Protein AF-A0A3N9N413-F1 (afdb_monomer)

Structure (mmCIF, N/CA/C/O backbone):
data_AF-A0A3N9N413-F1
#
_entry.id   AF-A0A3N9N413-F1
#
loop_
_atom_site.group_PDB
_atom_site.id
_atom_site.type_symbol
_atom_site.label_atom_id
_atom_site.label_alt_id
_atom_site.label_comp_id
_atom_site.label_asym_id
_atom_site.label_entity_id
_atom_site.label_seq_id
_atom_site.pdbx_PDB_ins_code
_atom_site.Cartn_x
_atom_site.Cartn_y
_atom_site.Cartn_z
_atom_site.occupancy
_atom_site.B_iso_or_equiv
_atom_site.auth_seq_id
_atom_site.auth_comp_id
_atom_site.auth_asym_id
_atom_site.auth_atom_id
_atom_site.pdbx_PDB_model_num
ATOM 1 N N . MET A 1 1 ? -2.410 -17.740 18.577 1.00 56.00 1 MET A N 1
ATOM 2 C CA . MET A 1 1 ? -3.418 -16.657 18.639 1.00 56.00 1 MET A CA 1
ATOM 3 C C . MET A 1 1 ? -4.071 -16.529 17.271 1.00 56.00 1 MET A C 1
ATOM 5 O O . MET A 1 1 ? -3.381 -16.825 16.299 1.00 56.00 1 MET A O 1
ATOM 9 N N . PRO A 1 2 ? -5.362 -16.172 17.167 1.00 75.50 2 PRO A N 1
ATOM 10 C CA . PRO A 1 2 ? -5.986 -15.948 15.865 1.00 75.50 2 PRO A CA 1
ATOM 11 C C . PRO A 1 2 ? -5.282 -14.789 15.152 1.00 75.50 2 PRO A C 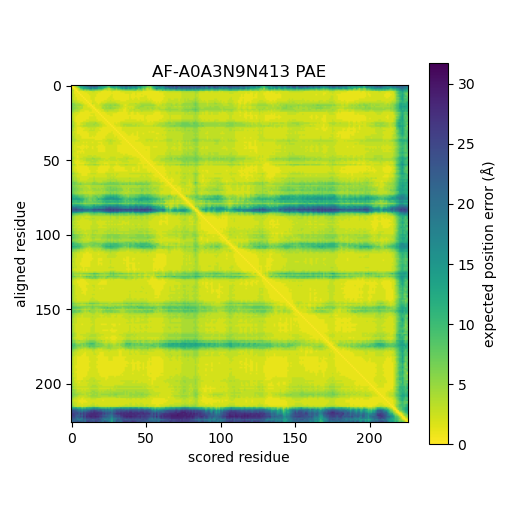1
ATOM 13 O O . PRO A 1 2 ? -4.927 -13.795 15.782 1.00 75.50 2 PRO A O 1
ATOM 16 N N . ARG A 1 3 ? -5.046 -14.933 13.847 1.00 84.44 3 ARG A N 1
ATOM 17 C CA . ARG A 1 3 ? -4.510 -13.849 13.024 1.00 84.44 3 ARG A CA 1
ATOM 18 C C . ARG A 1 3 ? -5.650 -12.935 12.619 1.00 84.44 3 ARG A C 1
ATOM 20 O O . ARG A 1 3 ? -6.505 -13.345 11.846 1.00 84.44 3 ARG A O 1
ATOM 27 N N . ASN A 1 4 ? -5.663 -11.730 13.163 1.00 93.69 4 ASN A N 1
ATOM 28 C CA . ASN A 1 4 ? -6.731 -10.759 12.952 1.00 93.69 4 ASN A CA 1
ATOM 29 C C . ASN A 1 4 ? -6.203 -9.337 12.711 1.00 93.69 4 ASN A C 1
ATOM 31 O O . ASN A 1 4 ? -6.963 -8.374 12.832 1.00 93.69 4 ASN A O 1
ATOM 35 N N . LEU A 1 5 ? -4.910 -9.202 12.395 1.00 97.56 5 LEU A N 1
ATOM 36 C CA . LEU A 1 5 ? -4.290 -7.928 12.046 1.00 97.56 5 LEU A CA 1
ATOM 37 C C . LEU A 1 5 ? -4.049 -7.824 10.543 1.00 97.56 5 LEU A C 1
ATOM 39 O O . LEU A 1 5 ? -3.582 -8.770 9.909 1.00 97.56 5 LEU A O 1
ATOM 43 N N . TYR A 1 6 ? -4.310 -6.645 9.996 1.00 98.38 6 TYR A N 1
ATOM 44 C CA . TYR A 1 6 ? -4.092 -6.296 8.598 1.00 98.38 6 TYR A CA 1
ATOM 45 C C . TYR A 1 6 ? -3.049 -5.193 8.540 1.00 98.38 6 TYR A C 1
ATOM 47 O O . TYR A 1 6 ? -3.204 -4.155 9.189 1.00 98.38 6 TYR A O 1
ATOM 55 N N . LEU A 1 7 ? -1.985 -5.426 7.780 1.00 98.62 7 LEU A N 1
ATOM 56 C CA . LEU A 1 7 ? -0.893 -4.477 7.605 1.00 98.62 7 LEU A CA 1
ATOM 57 C C . LEU A 1 7 ? -1.029 -3.794 6.246 1.00 98.62 7 LEU A C 1
ATOM 59 O O . LEU A 1 7 ? -1.227 -4.453 5.234 1.00 98.62 7 LEU A O 1
ATOM 63 N N . GLY A 1 8 ? -0.896 -2.477 6.223 1.00 98.75 8 GLY A N 1
ATOM 64 C CA . GLY A 1 8 ? -0.737 -1.680 5.018 1.00 98.75 8 GLY A CA 1
ATOM 65 C C . GLY A 1 8 ? 0.620 -0.993 5.009 1.00 98.75 8 GLY A C 1
ATOM 66 O O . GLY A 1 8 ? 1.045 -0.465 6.040 1.00 98.75 8 GLY A O 1
ATOM 67 N N . ILE A 1 9 ? 1.299 -0.997 3.865 1.00 98.69 9 ILE A N 1
ATOM 68 C CA . ILE A 1 9 ? 2.607 -0.361 3.676 1.00 98.69 9 ILE A CA 1
ATOM 69 C C . ILE A 1 9 ? 2.564 0.534 2.439 1.00 98.69 9 ILE A C 1
ATOM 71 O O . ILE A 1 9 ? 2.179 0.081 1.364 1.00 98.69 9 ILE A O 1
ATOM 75 N N . ASP A 1 10 ? 3.011 1.778 2.599 1.00 98.50 10 ASP A N 1
ATOM 76 C CA . ASP A 1 10 ? 3.255 2.726 1.508 1.00 98.50 10 ASP A CA 1
ATOM 77 C C . ASP A 1 10 ? 4.761 3.038 1.433 1.00 98.50 10 ASP A C 1
ATOM 79 O O . ASP A 1 10 ? 5.269 3.843 2.223 1.00 98.50 10 ASP A O 1
ATOM 83 N N . PRO A 1 11 ? 5.530 2.345 0.575 1.00 97.75 11 PRO A N 1
ATOM 84 C CA . PRO A 1 11 ? 6.959 2.567 0.449 1.00 97.75 11 PRO A CA 1
ATOM 85 C C . PRO A 1 11 ? 7.258 3.846 -0.344 1.00 97.75 11 PRO A C 1
ATOM 87 O O . PRO A 1 11 ? 6.784 4.050 -1.458 1.00 97.75 11 PRO A O 1
ATOM 90 N N . SER A 1 12 ? 8.164 4.671 0.174 1.00 96.56 12 SER A N 1
ATOM 91 C CA . SER A 1 12 ? 8.825 5.714 -0.614 1.00 96.56 12 SER A CA 1
ATOM 92 C C . SER A 1 12 ? 9.899 5.103 -1.522 1.00 96.56 12 SER A C 1
ATOM 94 O O . SER A 1 12 ? 10.238 3.936 -1.392 1.00 96.56 12 SER A O 1
ATOM 96 N N . ALA A 1 13 ? 10.489 5.868 -2.444 1.00 94.25 13 ALA A N 1
ATOM 97 C CA . ALA A 1 13 ? 11.487 5.328 -3.377 1.00 94.25 13 ALA A CA 1
ATOM 98 C C . ALA A 1 13 ? 12.819 4.885 -2.730 1.00 94.25 13 ALA A C 1
ATOM 100 O O . ALA A 1 13 ? 13.589 4.158 -3.355 1.00 94.25 13 ALA A O 1
ATOM 101 N N . SER A 1 14 ? 13.137 5.354 -1.519 1.00 93.88 14 SER A N 1
ATOM 102 C CA . SER A 1 14 ? 14.391 5.027 -0.831 1.00 93.88 14 SER A CA 1
ATOM 103 C C . SER A 1 14 ? 14.340 5.385 0.655 1.00 93.88 14 SER A C 1
ATOM 105 O O . SER A 1 14 ? 13.511 6.180 1.089 1.00 93.88 14 SER A O 1
ATOM 107 N N . ALA A 1 15 ? 15.301 4.878 1.435 1.00 94.25 15 ALA A N 1
ATOM 108 C CA . ALA A 1 15 ? 15.413 5.169 2.869 1.00 94.25 15 ALA A CA 1
ATOM 109 C C . ALA A 1 15 ? 15.724 6.646 3.193 1.00 94.25 15 ALA A C 1
ATOM 111 O O . ALA A 1 15 ? 15.653 7.056 4.348 1.00 94.25 15 ALA A O 1
ATOM 112 N N . ALA A 1 16 ? 16.029 7.470 2.184 1.00 94.44 16 ALA A N 1
ATOM 113 C CA . ALA A 1 16 ? 16.186 8.914 2.351 1.00 94.44 16 ALA A CA 1
ATOM 114 C C . ALA A 1 16 ? 14.847 9.640 2.585 1.00 94.44 16 ALA A C 1
ATOM 116 O O . ALA A 1 16 ? 14.839 10.829 2.905 1.00 94.44 16 ALA A O 1
ATOM 117 N N . ARG A 1 17 ? 13.711 8.958 2.390 1.00 93.69 17 ARG A N 1
ATOM 118 C CA . ARG A 1 17 ? 12.365 9.505 2.572 1.00 93.69 17 ARG A CA 1
ATOM 119 C C . ARG A 1 17 ? 11.532 8.580 3.443 1.00 93.69 17 ARG A C 1
ATOM 121 O O . ARG A 1 17 ? 11.622 7.360 3.327 1.00 93.69 17 ARG A O 1
ATOM 128 N N . ASP A 1 18 ? 10.673 9.179 4.254 1.00 96.19 18 ASP A N 1
ATOM 129 C CA . ASP A 1 18 ? 9.716 8.429 5.060 1.00 96.19 18 ASP A CA 1
ATOM 130 C C . ASP A 1 18 ? 8.786 7.606 4.155 1.00 96.19 18 ASP A C 1
ATOM 132 O O . ASP A 1 18 ? 8.286 8.109 3.153 1.00 96.19 18 ASP A O 1
ATOM 136 N N . SER A 1 19 ? 8.578 6.350 4.527 1.00 98.25 19 SER A N 1
ATOM 137 C CA . SER A 1 19 ? 7.533 5.445 4.044 1.00 98.25 19 SER A CA 1
ATOM 138 C C . SER A 1 19 ? 6.443 5.342 5.115 1.00 98.25 19 SER A C 1
ATOM 140 O O . SER A 1 19 ? 6.736 5.536 6.295 1.00 98.25 19 SER A O 1
ATOM 142 N N . GLY A 1 20 ? 5.204 5.037 4.741 1.00 98.44 20 GLY A N 1
ATOM 143 C CA . GLY A 1 20 ? 4.085 4.830 5.663 1.00 98.44 20 GLY A CA 1
ATOM 144 C C . GLY A 1 20 ? 3.885 3.362 6.042 1.00 98.44 20 GLY A C 1
ATOM 145 O O . GLY A 1 20 ? 4.155 2.456 5.250 1.00 98.44 20 GLY A O 1
ATOM 146 N N . TYR A 1 21 ? 3.373 3.117 7.248 1.00 98.75 21 TYR A N 1
ATOM 147 C CA . TYR A 1 21 ? 2.787 1.828 7.626 1.00 98.75 21 TYR A CA 1
ATOM 148 C C . TYR A 1 21 ? 1.534 2.028 8.484 1.00 98.75 21 TYR A C 1
ATOM 150 O O . TYR A 1 21 ? 1.421 3.012 9.222 1.00 98.75 21 TYR A O 1
ATOM 158 N N . CYS A 1 22 ? 0.608 1.075 8.431 1.00 98.75 22 CYS A N 1
ATOM 159 C CA . CYS A 1 22 ? -0.546 1.029 9.319 1.00 98.75 22 CYS A CA 1
ATOM 160 C C . CYS A 1 22 ? -0.959 -0.415 9.619 1.00 98.75 22 CYS A C 1
ATOM 162 O O . CYS A 1 22 ? -1.072 -1.231 8.714 1.00 98.75 22 CYS A O 1
ATOM 164 N N . VAL A 1 23 ? -1.218 -0.714 10.889 1.00 98.38 23 VAL A N 1
ATOM 165 C CA . VAL A 1 23 ? -1.770 -1.983 11.367 1.00 98.38 23 VAL A CA 1
ATOM 166 C C . VAL A 1 23 ? -3.167 -1.721 11.914 1.00 98.38 23 VAL A C 1
ATOM 168 O O . VAL A 1 23 ? -3.327 -0.930 12.850 1.00 98.38 23 VAL A O 1
ATOM 171 N N . ILE A 1 24 ? -4.169 -2.406 11.368 1.00 98.19 24 ILE A N 1
ATOM 172 C CA . ILE A 1 24 ? -5.547 -2.399 11.879 1.00 98.19 24 ILE A CA 1
ATOM 173 C C . ILE A 1 24 ? -5.961 -3.801 12.319 1.00 98.19 24 ILE A C 1
ATOM 175 O O . ILE A 1 24 ? -5.434 -4.787 11.810 1.00 98.19 24 ILE A O 1
ATOM 179 N N . ASN A 1 25 ? -6.913 -3.902 13.243 1.00 96.81 25 ASN A N 1
ATOM 180 C CA . ASN A 1 25 ? -7.540 -5.179 13.585 1.00 96.81 25 ASN A CA 1
ATOM 181 C C . ASN A 1 25 ? -8.866 -5.410 12.831 1.00 96.81 25 ASN A C 1
ATOM 183 O O . ASN A 1 25 ? -9.372 -4.525 12.135 1.00 96.81 25 ASN A O 1
ATOM 187 N N . ASP A 1 26 ? -9.447 -6.599 13.001 1.00 94.38 26 ASP A N 1
ATOM 188 C CA . ASP A 1 26 ? -10.779 -6.997 12.508 1.00 94.38 26 ASP A CA 1
ATOM 189 C C . ASP A 1 26 ? -11.899 -5.975 12.787 1.00 94.38 26 ASP A C 1
ATOM 191 O O . ASP A 1 26 ? -12.770 -5.746 11.944 1.00 94.38 26 ASP A O 1
ATOM 195 N N . SER A 1 27 ? -11.810 -5.299 13.928 1.00 93.69 27 SER A N 1
ATOM 196 C CA . SER A 1 27 ? -12.734 -4.290 14.440 1.00 93.69 27 SER A CA 1
ATOM 197 C C . SER A 1 27 ? -12.422 -2.873 13.944 1.00 93.69 27 SER A C 1
ATOM 199 O O . SER A 1 27 ? -12.894 -1.902 14.541 1.00 93.69 27 SER A O 1
ATOM 201 N N . GLN A 1 28 ? -11.596 -2.740 12.897 1.00 93.19 28 GLN A N 1
ATOM 202 C CA . GLN A 1 28 ? -11.233 -1.469 12.254 1.00 93.19 28 GLN A CA 1
ATOM 203 C C . GLN A 1 28 ? -10.528 -0.461 13.172 1.00 93.19 28 GLN A C 1
ATOM 205 O O . GLN A 1 28 ? -10.498 0.746 12.906 1.00 93.19 28 GLN A O 1
ATOM 210 N N . ARG A 1 29 ? -9.939 -0.933 14.272 1.00 96.94 29 ARG A N 1
ATOM 211 C CA . ARG A 1 29 ? -9.128 -0.107 15.162 1.00 96.94 29 ARG A CA 1
ATOM 212 C C . ARG A 1 29 ? -7.694 -0.081 14.671 1.00 96.94 29 ARG A C 1
ATOM 214 O O . ARG A 1 29 ? -7.097 -1.134 14.465 1.00 96.94 29 ARG A O 1
ATOM 221 N N . ILE A 1 30 ? -7.129 1.119 14.564 1.00 97.75 30 ILE A N 1
ATOM 222 C CA . ILE A 1 30 ? -5.692 1.280 14.342 1.00 97.75 30 ILE A CA 1
ATOM 223 C C . ILE A 1 30 ? -4.951 0.824 15.602 1.00 97.75 30 ILE A C 1
ATOM 225 O O . ILE A 1 30 ? -5.135 1.390 16.682 1.00 97.75 30 ILE A O 1
ATOM 229 N N . ILE A 1 31 ? -4.125 -0.208 15.448 1.00 97.44 31 ILE A N 1
ATOM 230 C CA . ILE A 1 31 ? -3.241 -0.744 16.488 1.00 97.44 31 ILE A CA 1
ATOM 231 C C . ILE A 1 31 ? -1.914 0.006 16.481 1.00 97.44 31 ILE A C 1
ATOM 233 O O . ILE A 1 31 ? -1.409 0.381 17.535 1.00 97.44 31 ILE A O 1
ATOM 237 N N . SER A 1 32 ? -1.375 0.261 15.289 1.00 97.50 32 SER A N 1
ATOM 238 C CA . SER A 1 32 ? -0.159 1.044 15.104 1.00 97.50 32 SER A CA 1
ATOM 239 C C . SER A 1 32 ? -0.187 1.752 13.754 1.00 97.50 32 SER A C 1
ATOM 241 O O . SER A 1 32 ? -0.747 1.243 12.786 1.00 97.50 32 SER A O 1
ATOM 243 N N . ILE A 1 33 ? 0.371 2.953 13.682 1.00 98.06 33 ILE A N 1
ATOM 244 C CA . ILE A 1 33 ? 0.463 3.739 12.451 1.00 98.06 33 ILE A CA 1
ATOM 245 C C . ILE A 1 33 ? 1.614 4.718 12.584 1.00 98.06 33 ILE A C 1
ATOM 247 O O . ILE A 1 33 ? 1.773 5.383 13.613 1.00 98.06 33 ILE A O 1
ATOM 251 N N . GLY A 1 34 ? 2.400 4.836 11.530 1.00 97.44 34 GLY A N 1
ATOM 252 C CA . GLY A 1 34 ? 3.529 5.738 11.543 1.00 97.44 34 GLY A CA 1
ATOM 253 C C . GLY A 1 34 ? 4.346 5.632 10.280 1.00 97.44 34 GLY A C 1
ATOM 254 O O . GLY A 1 34 ? 3.836 5.345 9.195 1.00 97.44 34 GLY A O 1
ATOM 255 N N . LYS A 1 35 ? 5.632 5.909 10.447 1.00 97.94 35 LYS A N 1
ATOM 256 C CA . LYS A 1 35 ? 6.589 5.999 9.361 1.00 97.94 35 LYS A CA 1
ATOM 257 C C . LYS A 1 35 ? 7.777 5.089 9.6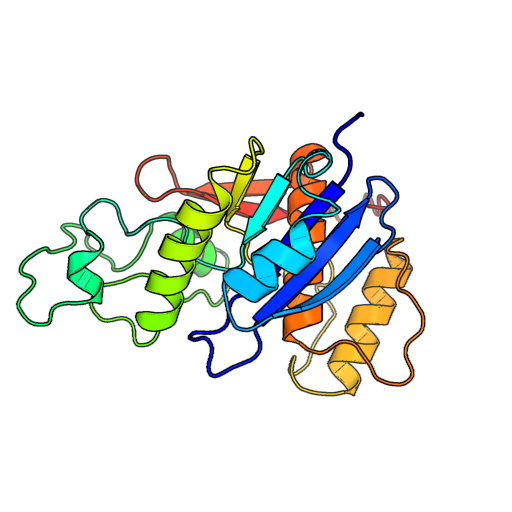08 1.00 97.94 35 LYS A C 1
ATOM 259 O O . LYS A 1 35 ? 8.045 4.740 10.751 1.00 97.94 35 LYS A O 1
ATOM 264 N N . TRP A 1 36 ? 8.453 4.736 8.526 1.00 98.12 36 TRP A N 1
ATOM 265 C CA . TRP A 1 36 ? 9.687 3.959 8.532 1.00 98.12 36 TRP A CA 1
ATOM 266 C C . TRP A 1 36 ? 10.572 4.372 7.351 1.00 98.12 36 TRP A C 1
ATOM 268 O O . TRP A 1 36 ? 10.089 4.932 6.364 1.00 98.12 36 TRP A O 1
ATOM 278 N N . ARG A 1 37 ? 11.876 4.113 7.428 1.00 97.06 37 ARG A N 1
ATOM 279 C CA . ARG A 1 37 ? 12.853 4.414 6.368 1.00 97.06 37 ARG A CA 1
ATOM 280 C C . ARG A 1 37 ? 13.621 3.185 5.916 1.00 97.06 37 ARG A C 1
ATOM 282 O O . ARG A 1 37 ? 13.803 2.997 4.713 1.00 97.06 37 ARG A O 1
ATOM 289 N N . GLY A 1 38 ? 14.073 2.351 6.844 1.00 96.62 38 GLY A N 1
ATOM 290 C CA . GLY A 1 38 ? 14.849 1.140 6.553 1.00 96.62 38 GLY A CA 1
ATOM 291 C C . GLY A 1 38 ? 14.079 -0.142 6.859 1.00 96.62 38 GLY A C 1
ATOM 292 O O . GLY A 1 38 ? 13.170 -0.134 7.683 1.00 96.62 38 GLY A O 1
ATOM 293 N N . PHE A 1 39 ? 14.461 -1.257 6.231 1.00 96.62 39 PHE A N 1
ATOM 294 C CA . PHE A 1 39 ? 13.871 -2.562 6.557 1.00 96.62 39 PHE A CA 1
ATOM 295 C C . PHE A 1 39 ? 14.186 -3.013 7.983 1.00 96.62 39 PHE A C 1
ATOM 297 O O . PHE A 1 39 ? 13.346 -3.645 8.605 1.00 96.62 39 PHE A O 1
ATOM 304 N N . GLU A 1 40 ? 15.338 -2.629 8.537 1.00 96.81 40 GLU A N 1
ATOM 305 C CA . GLU A 1 40 ? 15.646 -2.873 9.949 1.00 96.81 40 GLU A CA 1
ATOM 306 C C . GLU A 1 40 ? 14.638 -2.172 10.871 1.00 96.81 40 GLU A C 1
ATOM 308 O O . GLU A 1 40 ? 14.073 -2.793 11.765 1.00 96.81 40 GLU A O 1
ATOM 313 N N . GLU A 1 41 ? 14.350 -0.893 10.626 1.00 97.62 41 GLU A N 1
ATOM 314 C CA . GLU A 1 41 ? 13.334 -0.144 11.375 1.00 97.62 41 GLU A CA 1
ATOM 315 C C . GLU A 1 41 ? 11.947 -0.782 11.220 1.00 97.62 41 GLU A C 1
ATOM 317 O O . GLU A 1 41 ? 11.232 -0.967 12.205 1.00 97.62 41 GLU A O 1
ATOM 322 N N . LEU A 1 42 ? 11.586 -1.183 9.996 1.00 97.44 42 LEU A N 1
ATOM 323 C CA . LEU A 1 42 ? 10.333 -1.886 9.737 1.00 97.44 42 LEU A CA 1
ATOM 324 C C . LEU A 1 42 ? 10.265 -3.225 10.490 1.00 97.44 42 LEU A C 1
ATOM 326 O O . LEU A 1 42 ? 9.229 -3.530 11.071 1.00 97.44 42 LEU A O 1
ATOM 330 N N . ALA A 1 43 ? 11.355 -3.995 10.549 1.00 97.00 43 ALA A N 1
ATOM 331 C CA . ALA A 1 43 ? 11.417 -5.246 11.305 1.00 97.00 43 ALA A CA 1
ATOM 332 C C . ALA A 1 43 ? 11.109 -5.017 12.792 1.00 97.00 43 ALA A C 1
ATOM 334 O O . ALA A 1 43 ? 10.245 -5.690 13.351 1.00 97.00 43 ALA A O 1
ATOM 335 N N . HIS A 1 44 ? 11.742 -4.012 13.408 1.00 97.56 44 HIS A N 1
ATOM 336 C CA . HIS A 1 44 ? 11.494 -3.648 14.806 1.00 97.56 44 HIS A CA 1
ATOM 337 C C . HIS A 1 44 ? 10.039 -3.217 15.046 1.00 97.56 44 HIS A C 1
ATOM 339 O O . HIS A 1 44 ? 9.441 -3.595 16.052 1.00 97.56 44 HIS A O 1
ATOM 345 N N . ILE A 1 45 ? 9.451 -2.458 14.115 1.00 97.38 45 ILE A N 1
ATOM 346 C CA . ILE A 1 45 ? 8.042 -2.037 14.177 1.00 97.38 45 ILE A CA 1
ATOM 347 C C . ILE A 1 45 ? 7.092 -3.239 14.103 1.00 97.38 45 ILE A C 1
ATOM 349 O O . ILE A 1 45 ? 6.066 -3.252 14.785 1.00 97.38 45 ILE A O 1
ATOM 353 N N . LEU A 1 46 ? 7.399 -4.227 13.259 1.00 96.31 46 LEU A N 1
ATOM 354 C CA . LEU A 1 46 ? 6.522 -5.371 12.998 1.00 96.31 46 LEU A CA 1
ATOM 355 C C . LEU A 1 46 ? 6.686 -6.511 14.006 1.00 96.31 46 LEU A C 1
ATOM 357 O O . LEU A 1 46 ? 5.764 -7.317 14.144 1.00 96.31 46 LEU A O 1
ATOM 361 N N . GLU A 1 47 ? 7.800 -6.570 14.735 1.00 96.00 47 GLU A N 1
ATOM 362 C CA . GLU A 1 47 ? 8.106 -7.636 15.695 1.00 96.00 47 GLU A CA 1
ATOM 363 C C . GLU A 1 47 ? 6.957 -7.939 16.685 1.00 96.00 47 GLU A C 1
ATOM 365 O O . GLU A 1 47 ? 6.606 -9.114 16.825 1.00 96.00 47 GLU A O 1
ATOM 370 N N . PRO A 1 48 ? 6.267 -6.946 17.292 1.00 95.69 48 PRO A N 1
ATOM 371 C CA . PRO A 1 48 ? 5.154 -7.207 18.213 1.00 95.69 48 PRO A CA 1
ATOM 372 C C . PRO A 1 48 ? 3.904 -7.801 17.541 1.00 95.69 48 PRO A C 1
ATOM 374 O O . PRO A 1 48 ? 3.044 -8.372 18.214 1.00 95.69 48 PRO A O 1
ATOM 377 N N . PHE A 1 49 ? 3.773 -7.647 16.221 1.00 94.19 49 PHE A N 1
ATOM 378 C CA . PHE A 1 49 ? 2.555 -7.960 15.468 1.00 94.19 49 PHE A CA 1
ATOM 379 C C . PHE A 1 49 ? 2.717 -9.155 14.524 1.00 94.19 49 PHE A C 1
ATOM 381 O O . PHE A 1 49 ? 1.711 -9.728 14.106 1.00 94.19 49 PHE A O 1
ATOM 388 N N . LYS A 1 50 ? 3.953 -9.562 14.198 1.00 92.62 50 LYS A N 1
ATOM 389 C CA . LYS A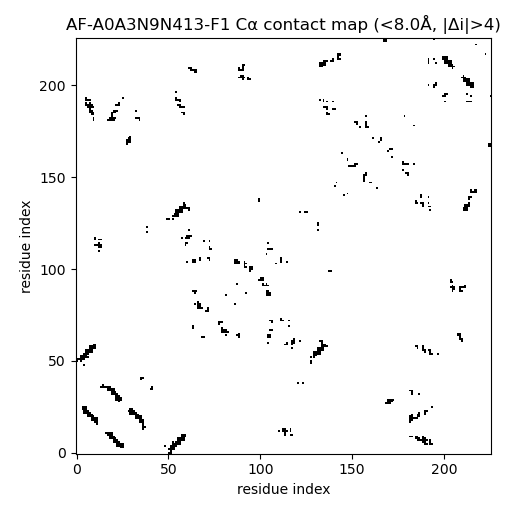 1 50 ? 4.270 -10.486 13.093 1.00 92.62 50 LYS A CA 1
ATOM 390 C C . LYS A 1 50 ? 3.464 -11.787 13.079 1.00 92.62 50 LYS A C 1
ATOM 392 O O . LYS A 1 50 ? 3.054 -12.243 12.019 1.00 92.62 50 LYS A O 1
ATOM 397 N N . GLN A 1 51 ? 3.176 -12.363 14.248 1.00 93.56 51 GLN A N 1
ATOM 398 C CA . GLN A 1 51 ? 2.425 -13.622 14.360 1.00 93.56 51 GLN A CA 1
ATOM 399 C C . GLN A 1 51 ? 0.905 -13.458 14.205 1.00 93.56 51 GLN A C 1
ATOM 401 O O . GLN A 1 51 ? 0.203 -14.450 14.015 1.00 93.56 51 GLN A O 1
ATOM 406 N N . GLN A 1 52 ? 0.392 -12.231 14.316 1.00 95.12 52 GLN A N 1
ATOM 407 C CA . GLN A 1 52 ? -1.037 -11.901 14.276 1.00 95.12 52 GLN A CA 1
ATOM 408 C C . GLN A 1 52 ? -1.466 -11.316 12.921 1.00 95.12 52 GLN A C 1
ATOM 410 O O . GLN A 1 52 ? -2.664 -11.212 12.653 1.00 95.12 52 GLN A O 1
ATOM 415 N N . ILE A 1 53 ? -0.510 -10.952 12.058 1.00 96.62 53 ILE A N 1
ATOM 416 C CA . ILE A 1 53 ? -0.786 -10.427 10.718 1.00 96.62 53 ILE A CA 1
ATOM 417 C C . ILE A 1 53 ? -1.330 -11.549 9.821 1.00 96.62 53 ILE A C 1
ATOM 419 O O . ILE A 1 53 ? -0.704 -12.599 9.636 1.00 96.62 53 ILE A O 1
ATOM 423 N N . CYS A 1 54 ? -2.519 -11.325 9.264 1.00 95.44 54 CYS A N 1
ATOM 424 C CA . CYS A 1 54 ? -3.176 -12.232 8.322 1.00 95.44 54 CYS A CA 1
ATOM 425 C C . CYS A 1 54 ? -2.885 -11.852 6.865 1.00 95.44 54 CYS A C 1
ATOM 427 O O . CYS A 1 54 ? -2.511 -12.724 6.079 1.00 95.44 54 CYS A O 1
ATOM 429 N N . ILE A 1 55 ? -2.998 -10.564 6.527 1.00 98.00 55 ILE A N 1
ATOM 430 C CA . ILE A 1 55 ? -2.797 -10.037 5.174 1.00 98.00 55 ILE A CA 1
ATOM 431 C C . ILE A 1 55 ? -1.978 -8.742 5.238 1.00 98.00 55 ILE A C 1
ATOM 433 O O . ILE A 1 55 ? -2.226 -7.873 6.079 1.00 98.00 55 ILE A O 1
ATOM 437 N N . VAL A 1 56 ? -1.022 -8.614 4.321 1.00 98.56 56 VAL A N 1
ATOM 438 C CA . VAL A 1 56 ? -0.215 -7.416 4.080 1.00 98.56 56 VAL A CA 1
ATOM 439 C C . VAL A 1 56 ? -0.592 -6.820 2.726 1.00 98.56 56 VAL A C 1
ATOM 441 O O . VAL A 1 56 ? -0.397 -7.463 1.699 1.00 98.56 56 VAL A O 1
ATOM 444 N N . GLY A 1 57 ? -1.091 -5.587 2.710 1.00 98.62 57 GLY A N 1
ATOM 445 C CA . GLY A 1 57 ? -1.276 -4.782 1.505 1.00 98.62 57 GLY A CA 1
ATOM 446 C C . GLY A 1 57 ? -0.108 -3.825 1.280 1.00 98.62 57 GLY A C 1
ATOM 447 O O . GLY A 1 57 ? 0.211 -3.027 2.159 1.00 98.62 57 GLY A O 1
ATOM 448 N N . ILE A 1 58 ? 0.506 -3.871 0.101 1.00 98.75 58 ILE A N 1
ATOM 449 C CA . ILE A 1 58 ? 1.610 -2.981 -0.290 1.00 98.75 58 ILE A CA 1
ATOM 450 C C . ILE A 1 58 ? 1.144 -2.052 -1.414 1.00 98.75 58 ILE A C 1
ATOM 452 O O . ILE A 1 58 ? 0.651 -2.535 -2.434 1.00 98.75 58 ILE A O 1
ATOM 456 N N . ASP A 1 59 ? 1.320 -0.738 -1.244 1.00 98.25 59 ASP A N 1
ATOM 457 C CA . ASP A 1 59 ? 1.166 0.248 -2.323 1.00 98.25 59 ASP A CA 1
ATOM 458 C C . ASP A 1 59 ? 2.380 0.185 -3.253 1.00 98.25 59 ASP A C 1
ATOM 460 O O . ASP A 1 59 ? 3.363 0.905 -3.085 1.00 98.25 59 ASP A O 1
ATOM 464 N N . GLY A 1 60 ? 2.344 -0.743 -4.2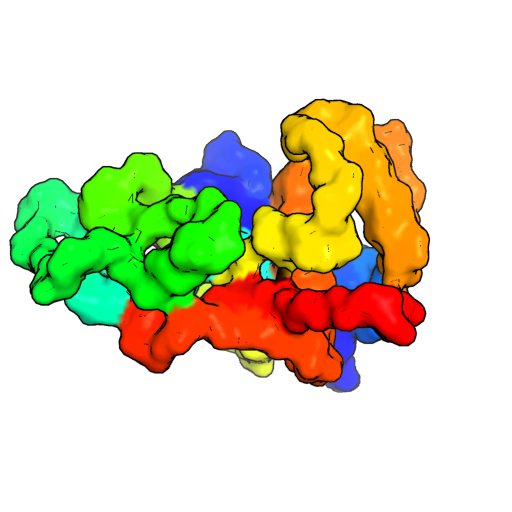06 1.00 96.75 60 GLY A N 1
ATOM 465 C CA . GLY A 1 60 ? 3.363 -0.837 -5.239 1.00 96.75 60 GLY A CA 1
ATOM 466 C C . GLY A 1 60 ? 3.521 -2.220 -5.862 1.00 96.75 60 GLY A C 1
ATOM 467 O O . GLY A 1 60 ? 3.054 -3.218 -5.314 1.00 96.75 60 GLY A O 1
ATOM 468 N N . PRO A 1 61 ? 4.196 -2.289 -7.022 1.00 96.56 61 PRO A N 1
ATOM 469 C CA . PRO A 1 61 ? 4.331 -3.508 -7.805 1.00 96.56 61 PRO A CA 1
ATOM 470 C C . PRO A 1 61 ? 5.052 -4.608 -7.028 1.00 96.56 61 PRO A C 1
ATOM 472 O O . PRO A 1 61 ? 6.160 -4.412 -6.533 1.00 96.56 61 PRO A O 1
ATOM 475 N N . LEU A 1 62 ? 4.459 -5.801 -6.991 1.00 96.38 62 LEU A N 1
ATOM 476 C CA . LEU A 1 62 ? 5.046 -6.975 -6.325 1.00 96.38 62 LEU A CA 1
ATOM 477 C C . LEU A 1 62 ? 5.836 -7.902 -7.250 1.00 96.38 62 LEU A C 1
ATOM 479 O O . LEU A 1 62 ? 6.416 -8.893 -6.798 1.00 96.38 62 LEU A O 1
ATOM 483 N N . GLN A 1 63 ? 5.833 -7.632 -8.546 1.00 94.25 63 GLN A N 1
ATOM 484 C CA . GLN A 1 63 ? 6.638 -8.354 -9.522 1.00 94.25 63 GLN A CA 1
ATOM 485 C C . GLN A 1 63 ? 6.856 -7.495 -10.766 1.00 94.25 63 GLN A C 1
ATOM 487 O O . GLN A 1 63 ? 6.052 -6.594 -11.035 1.00 94.25 63 GLN A O 1
ATOM 492 N N . PRO A 1 64 ? 7.937 -7.738 -11.523 1.00 93.69 64 PRO A N 1
ATOM 493 C CA . PRO A 1 64 ? 8.088 -7.136 -12.836 1.00 93.69 64 PRO A CA 1
ATOM 494 C C . PRO A 1 64 ? 6.996 -7.652 -13.786 1.00 93.69 64 PRO A C 1
ATOM 496 O O . PRO A 1 64 ? 6.373 -8.680 -13.511 1.00 93.69 64 PRO A O 1
ATOM 499 N N . PRO A 1 65 ? 6.767 -6.968 -14.919 1.00 93.19 65 PRO A N 1
ATOM 500 C CA . PRO A 1 65 ? 6.066 -7.587 -16.033 1.00 93.19 65 PRO A CA 1
ATOM 501 C C . PRO A 1 65 ? 6.701 -8.922 -16.402 1.00 93.19 65 PRO A C 1
ATOM 503 O O . PRO A 1 65 ? 7.919 -9.049 -16.315 1.00 93.19 65 PRO A O 1
ATOM 506 N N . HIS A 1 66 ? 5.893 -9.881 -16.840 1.00 90.31 66 HIS A N 1
ATOM 507 C CA . HIS A 1 66 ? 6.321 -11.259 -17.082 1.00 90.31 66 HIS A CA 1
ATOM 508 C C . HIS A 1 66 ? 7.535 -11.383 -18.022 1.00 90.31 66 HIS A C 1
ATOM 510 O O . HIS A 1 66 ? 8.361 -12.274 -17.846 1.00 90.31 66 HIS A O 1
ATOM 516 N N . GLU A 1 67 ? 7.674 -10.491 -19.009 1.00 89.62 67 GLU A N 1
ATOM 517 C CA . GLU A 1 67 ? 8.816 -10.498 -19.938 1.00 89.62 67 GLU A CA 1
ATOM 518 C C . GLU A 1 67 ? 10.060 -9.759 -19.414 1.00 89.62 67 GLU A C 1
ATOM 520 O O . GLU A 1 67 ? 11.099 -9.742 -20.073 1.00 89.62 67 GLU A O 1
ATOM 525 N N . LEU A 1 68 ? 9.960 -9.098 -18.260 1.00 91.12 68 LEU A N 1
ATOM 526 C CA . LEU A 1 68 ? 11.050 -8.354 -17.641 1.00 91.12 68 LEU A CA 1
ATOM 527 C C . LEU A 1 68 ? 11.502 -9.023 -16.343 1.00 91.12 68 LEU A C 1
ATOM 529 O O . LEU A 1 68 ? 10.761 -9.691 -15.629 1.00 91.12 68 LEU A O 1
ATOM 533 N N . HIS A 1 69 ? 12.747 -8.747 -15.984 1.00 90.69 69 HIS A N 1
ATOM 534 C CA . HIS A 1 69 ? 13.366 -9.217 -14.750 1.00 90.69 69 HIS A CA 1
ATOM 535 C C . HIS A 1 69 ? 13.890 -8.041 -13.930 1.00 90.69 69 HIS A C 1
ATOM 537 O O . HIS A 1 69 ? 13.989 -6.918 -14.427 1.00 90.69 69 HIS A O 1
ATOM 543 N N . ARG A 1 70 ? 14.296 -8.294 -12.678 1.00 89.94 70 ARG A N 1
ATOM 544 C CA . ARG A 1 70 ? 14.883 -7.260 -11.803 1.00 89.94 70 ARG A CA 1
ATOM 545 C C . ARG A 1 70 ? 16.052 -6.515 -12.473 1.00 89.94 70 ARG A C 1
ATOM 547 O O . ARG A 1 70 ? 16.139 -5.298 -12.341 1.00 89.94 70 ARG A O 1
ATOM 554 N N . CYS A 1 71 ? 16.876 -7.201 -13.275 1.00 90.81 71 CYS A N 1
ATOM 555 C CA . CYS A 1 71 ? 17.990 -6.586 -14.012 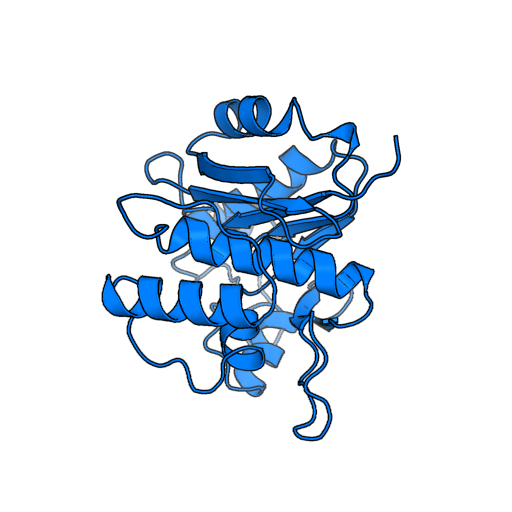1.00 90.81 71 CYS A CA 1
ATOM 556 C C . CYS A 1 71 ? 17.561 -5.476 -14.993 1.00 90.81 71 CYS A C 1
ATOM 558 O O . CYS A 1 71 ? 18.328 -4.553 -15.250 1.00 90.81 71 CYS A O 1
ATOM 560 N N . CYS A 1 72 ? 16.319 -5.509 -15.493 1.00 90.06 72 CYS A N 1
ATOM 561 C CA . CYS A 1 72 ? 15.759 -4.488 -16.391 1.00 90.06 72 CYS A CA 1
ATOM 562 C C . CYS A 1 72 ? 15.567 -3.129 -15.710 1.00 90.06 72 CYS A C 1
ATOM 564 O O . CYS A 1 72 ? 15.352 -2.117 -16.377 1.00 90.06 72 CYS A O 1
ATOM 566 N N . PHE A 1 73 ? 15.601 -3.108 -14.379 1.00 89.88 73 PHE A N 1
ATOM 567 C CA . PHE A 1 73 ? 15.410 -1.910 -13.575 1.00 89.88 73 PHE A CA 1
ATOM 568 C C . PHE A 1 73 ? 16.727 -1.385 -12.992 1.00 89.88 73 PHE A C 1
ATOM 570 O O . PHE A 1 73 ? 16.741 -0.263 -12.490 1.00 89.88 73 PHE A O 1
ATOM 577 N N . THR A 1 74 ? 17.815 -2.160 -13.075 1.00 88.00 74 THR A N 1
ATOM 578 C CA . THR A 1 74 ? 19.120 -1.833 -12.477 1.00 88.00 74 THR A CA 1
ATOM 579 C C . THR A 1 74 ? 20.235 -1.614 -13.498 1.00 88.00 74 THR A C 1
ATOM 581 O O . THR A 1 74 ? 21.151 -0.856 -13.202 1.00 88.00 74 THR A O 1
ATOM 584 N N . SER A 1 75 ? 20.176 -2.250 -14.674 1.00 84.38 75 SER A N 1
ATOM 585 C CA . SER A 1 75 ? 21.217 -2.156 -15.706 1.00 84.38 75 SER A CA 1
ATOM 586 C C . SER A 1 75 ? 20.736 -1.390 -16.937 1.00 84.38 75 SER A C 1
ATOM 588 O O . SER A 1 75 ? 19.637 -1.634 -17.440 1.00 84.38 75 SER A O 1
ATOM 590 N N . GLU A 1 76 ? 21.581 -0.490 -17.442 1.00 79.75 76 GLU A N 1
ATOM 591 C CA . GLU A 1 76 ? 21.372 0.198 -18.724 1.00 79.75 76 GLU A CA 1
ATOM 592 C C . GLU A 1 76 ? 21.657 -0.716 -19.927 1.00 79.75 76 GLU A C 1
ATOM 594 O O . GLU A 1 76 ? 21.079 -0.530 -20.993 1.00 79.75 76 GLU A O 1
ATOM 599 N N . GLU A 1 77 ? 22.460 -1.763 -19.737 1.00 84.19 77 GLU A N 1
ATOM 600 C CA . GLU A 1 77 ? 22.847 -2.738 -20.769 1.00 84.19 77 GLU A CA 1
ATOM 601 C C . GLU A 1 77 ? 21.858 -3.918 -20.862 1.00 84.19 77 GLU A C 1
ATOM 603 O O . GLU A 1 77 ? 22.153 -4.974 -21.417 1.00 84.19 77 GLU A O 1
ATOM 608 N N . CYS A 1 78 ? 20.664 -3.786 -20.278 1.00 85.50 78 CYS A N 1
ATOM 609 C CA . CYS A 1 78 ? 19.684 -4.864 -20.268 1.00 85.50 78 CYS A CA 1
ATOM 610 C C . CYS A 1 78 ? 18.924 -4.969 -21.603 1.00 85.50 78 CYS A C 1
ATOM 612 O O . CYS A 1 78 ? 18.154 -4.080 -21.974 1.00 85.50 78 CYS A O 1
ATOM 614 N N . HIS A 1 79 ? 19.072 -6.111 -22.279 1.00 85.94 79 HIS A N 1
ATOM 615 C CA . HIS A 1 79 ? 18.454 -6.384 -23.582 1.00 85.94 79 HIS A CA 1
ATOM 616 C C . HIS A 1 79 ? 17.082 -7.072 -23.518 1.00 85.94 79 HIS A C 1
ATOM 618 O O . HIS A 1 79 ? 16.505 -7.364 -24.560 1.00 85.94 79 HIS A O 1
ATOM 624 N N . HIS A 1 80 ? 16.531 -7.329 -22.327 1.00 88.19 80 HIS A N 1
ATOM 625 C CA . HIS A 1 80 ? 15.171 -7.863 -22.225 1.00 88.19 80 HIS A CA 1
ATOM 626 C C . HIS A 1 80 ? 14.157 -6.840 -22.750 1.00 88.19 80 HIS A C 1
ATOM 628 O O . HIS A 1 80 ? 14.230 -5.635 -22.463 1.00 88.19 80 HIS A O 1
ATOM 634 N N . GLU A 1 81 ? 13.183 -7.323 -23.509 1.00 80.44 81 GLU A N 1
ATOM 635 C CA . GLU A 1 81 ? 12.129 -6.508 -24.096 1.00 80.44 81 GLU A CA 1
ATOM 636 C C . GLU A 1 81 ? 10.764 -7.075 -23.740 1.00 80.44 81 GLU A C 1
ATOM 638 O O . GLU A 1 81 ? 10.574 -8.286 -23.646 1.00 80.44 81 GLU A O 1
ATOM 643 N N . GLN A 1 82 ? 9.795 -6.181 -23.550 1.00 75.88 82 GLN A N 1
ATOM 644 C CA . GLN A 1 82 ? 8.408 -6.609 -23.492 1.00 75.88 82 GLN A CA 1
ATOM 645 C C . GLN A 1 82 ? 7.940 -6.878 -24.917 1.00 75.88 82 GLN A C 1
ATOM 647 O O . GLN A 1 82 ? 7.809 -5.947 -25.704 1.00 75.88 82 GLN A O 1
ATOM 652 N N . ASN A 1 83 ? 7.623 -8.135 -25.224 1.00 66.62 83 ASN A N 1
ATOM 653 C CA . ASN A 1 83 ? 7.054 -8.531 -26.518 1.00 66.62 83 ASN A CA 1
ATOM 654 C C . ASN A 1 83 ? 5.581 -8.104 -26.696 1.00 66.62 83 ASN A C 1
ATOM 656 O O . ASN A 1 83 ? 4.948 -8.441 -27.695 1.00 66.62 83 ASN A O 1
ATOM 660 N N . ASN A 1 84 ? 5.014 -7.373 -25.732 1.00 63.84 84 ASN A N 1
ATOM 661 C CA . ASN A 1 84 ? 3.651 -6.865 -25.797 1.00 63.84 84 ASN A CA 1
ATOM 662 C C . ASN A 1 84 ? 3.582 -5.518 -26.522 1.00 63.84 84 ASN A C 1
ATOM 664 O O . ASN A 1 84 ? 4.423 -4.642 -26.339 1.00 63.84 84 ASN A O 1
ATOM 668 N N . SER A 1 85 ? 2.488 -5.298 -27.254 1.00 67.25 85 SER A N 1
ATOM 669 C CA . SER A 1 85 ? 2.208 -4.048 -27.974 1.00 67.25 85 SER A CA 1
ATOM 670 C C . SER A 1 85 ? 1.992 -2.821 -27.068 1.00 67.25 85 SER A C 1
ATOM 672 O O . SER A 1 85 ? 1.728 -1.731 -27.574 1.00 67.25 85 SER A O 1
ATOM 674 N N . ALA A 1 86 ? 2.041 -2.975 -25.739 1.00 77.62 86 ALA A N 1
ATOM 675 C CA . ALA A 1 86 ? 1.859 -1.893 -24.777 1.00 77.62 86 ALA A CA 1
ATOM 676 C C . ALA A 1 86 ? 2.709 -2.105 -23.506 1.00 77.62 86 ALA A C 1
ATOM 678 O O . ALA A 1 86 ? 2.733 -3.219 -22.979 1.00 77.62 86 ALA A O 1
ATOM 679 N N . PRO A 1 87 ? 3.343 -1.042 -22.971 1.00 85.62 87 PRO A N 1
ATOM 680 C CA . PRO A 1 87 ? 4.193 -1.127 -21.786 1.00 85.62 87 PRO A CA 1
ATOM 681 C C . PRO A 1 87 ? 3.422 -1.498 -20.509 1.00 85.62 87 PRO A C 1
ATOM 683 O O . PRO A 1 87 ? 2.198 -1.341 -20.416 1.00 85.62 87 PRO A O 1
ATOM 686 N N . GLY A 1 88 ? 4.167 -1.943 -19.496 1.00 90.81 88 GLY A N 1
ATOM 687 C CA . GLY A 1 88 ? 3.647 -2.195 -18.151 1.00 90.81 88 GLY A CA 1
ATOM 688 C C . GLY A 1 88 ? 3.075 -3.593 -17.955 1.00 90.81 88 GLY A C 1
ATOM 689 O O . GLY A 1 88 ? 3.225 -4.468 -18.810 1.00 90.81 88 GLY A O 1
ATOM 690 N N . ARG A 1 89 ? 2.393 -3.777 -16.827 1.00 94.12 89 ARG A N 1
ATOM 691 C CA . ARG A 1 89 ? 1.674 -5.003 -16.459 1.00 94.12 89 ARG A CA 1
ATOM 692 C C . ARG A 1 89 ? 0.212 -4.949 -16.898 1.00 94.12 89 ARG A C 1
ATOM 694 O O . ARG A 1 89 ? -0.383 -3.870 -16.977 1.00 94.12 89 ARG A O 1
ATOM 701 N N . ILE A 1 90 ? -0.405 -6.102 -17.155 1.00 94.44 90 ILE A N 1
ATOM 702 C CA . ILE A 1 90 ? -1.833 -6.210 -17.504 1.00 94.44 90 ILE A CA 1
ATOM 703 C C . ILE A 1 90 ? -2.708 -5.527 -16.450 1.00 94.44 90 ILE A C 1
ATOM 705 O O . ILE A 1 90 ? -3.601 -4.761 -16.815 1.00 94.44 90 ILE A O 1
ATOM 709 N N . CYS A 1 91 ? -2.431 -5.743 -15.162 1.00 95.69 91 CYS A N 1
ATOM 710 C CA . CYS A 1 91 ? -3.171 -5.129 -14.058 1.00 95.69 91 CYS A CA 1
ATOM 711 C C . CYS A 1 91 ? -3.185 -3.589 -14.134 1.00 95.69 91 CYS A C 1
ATOM 713 O O . CYS A 1 91 ? -4.243 -2.966 -14.034 1.00 95.69 91 CYS A O 1
ATOM 715 N N . GLU A 1 92 ? -2.038 -2.973 -14.420 1.00 96.19 92 GLU A N 1
ATOM 716 C CA . GLU A 1 92 ? -1.877 -1.520 -14.549 1.00 96.19 92 GLU A CA 1
ATOM 717 C C . GLU A 1 92 ? -2.626 -0.983 -15.773 1.00 96.19 92 GLU A C 1
ATOM 719 O O . GLU A 1 92 ? -3.361 0.004 -15.684 1.00 96.19 92 GLU A O 1
ATOM 724 N N . ARG A 1 93 ? -2.506 -1.666 -16.920 1.00 94.62 93 ARG A N 1
ATOM 725 C CA . ARG A 1 93 ? -3.237 -1.299 -18.144 1.00 94.62 93 ARG A CA 1
ATOM 726 C C . ARG A 1 93 ? -4.747 -1.378 -17.943 1.00 94.62 93 ARG A C 1
ATOM 728 O O . ARG A 1 93 ? -5.475 -0.509 -18.423 1.00 94.62 93 ARG A O 1
ATOM 735 N N . LEU A 1 94 ? -5.231 -2.398 -17.236 1.00 95.88 94 LEU A N 1
ATOM 736 C CA . LEU A 1 94 ? -6.649 -2.544 -16.909 1.00 95.88 94 LEU A CA 1
ATOM 737 C C . LEU A 1 94 ? -7.132 -1.438 -15.960 1.00 95.88 94 LEU A C 1
ATOM 739 O O . LEU A 1 94 ? -8.210 -0.890 -16.187 1.00 95.88 94 LEU A O 1
ATOM 743 N N . LEU A 1 95 ? -6.339 -1.045 -14.958 1.00 95.94 95 LEU A N 1
ATOM 744 C CA . LEU A 1 95 ? -6.661 0.102 -14.097 1.00 95.94 95 LEU A CA 1
ATOM 745 C C . LEU A 1 95 ? -6.753 1.413 -14.884 1.00 95.94 95 LEU A C 1
ATOM 747 O O . LEU A 1 95 ? -7.697 2.179 -14.680 1.00 95.94 95 LEU A O 1
ATOM 751 N N . ILE A 1 96 ? -5.827 1.650 -15.817 1.00 95.94 96 ILE A N 1
ATOM 752 C CA . ILE A 1 96 ? -5.856 2.834 -16.691 1.00 95.94 96 ILE A CA 1
ATOM 753 C C . ILE A 1 96 ? -7.114 2.838 -17.558 1.00 95.94 96 ILE A C 1
ATOM 755 O O . ILE A 1 96 ? -7.800 3.856 -17.632 1.00 95.94 96 ILE A O 1
ATOM 759 N N . ARG A 1 97 ? -7.479 1.695 -18.155 1.00 95.75 97 ARG A N 1
ATOM 760 C CA . ARG A 1 97 ? -8.732 1.557 -18.925 1.00 95.75 97 ARG A CA 1
ATOM 761 C C . ARG A 1 97 ? -9.979 1.811 -18.077 1.00 95.75 97 ARG A C 1
ATOM 763 O O . ARG A 1 97 ? -10.975 2.289 -18.604 1.00 95.75 97 ARG A O 1
ATOM 770 N N . ARG A 1 98 ? -9.923 1.533 -16.771 1.00 95.00 98 ARG A N 1
ATOM 771 C CA . ARG A 1 98 ? -10.985 1.852 -15.800 1.00 95.00 98 ARG A CA 1
ATOM 772 C C . ARG A 1 98 ? -10.964 3.313 -15.318 1.00 95.00 98 ARG A C 1
ATOM 774 O O . ARG A 1 98 ? -11.756 3.671 -14.453 1.00 95.00 98 ARG A O 1
ATOM 781 N N . GLY A 1 99 ? -10.091 4.158 -15.870 1.00 94.88 99 GLY A N 1
ATOM 782 C CA . GLY A 1 99 ? -10.027 5.593 -15.579 1.00 94.88 99 GLY A CA 1
ATOM 783 C C . GLY A 1 99 ? -9.114 5.976 -14.412 1.00 94.88 99 GLY A C 1
ATOM 784 O O . GLY A 1 99 ? -9.101 7.140 -14.006 1.00 94.88 99 GLY A O 1
ATOM 785 N N . TYR A 1 100 ? -8.331 5.043 -13.864 1.00 94.88 100 TYR A N 1
ATOM 786 C CA . TYR A 1 100 ? -7.388 5.352 -12.790 1.00 94.88 100 TYR A CA 1
ATOM 787 C C . TYR A 1 100 ? -6.009 5.724 -13.338 1.00 94.88 100 TYR A C 1
ATOM 789 O O . TYR A 1 100 ? -5.439 5.036 -14.180 1.00 94.88 100 TYR A O 1
ATOM 797 N N . ARG A 1 101 ? -5.420 6.802 -12.812 1.00 92.06 101 ARG A N 1
ATOM 798 C CA . ARG A 1 101 ? -4.057 7.220 -13.168 1.00 92.06 101 ARG A CA 1
ATOM 799 C C . ARG A 1 101 ? -3.036 6.323 -12.466 1.00 92.06 101 ARG A C 1
ATOM 801 O O . ARG A 1 101 ? -2.646 6.617 -11.342 1.00 92.06 101 ARG A O 1
ATOM 808 N N . CYS A 1 102 ? -2.634 5.241 -13.125 1.00 92.62 102 CYS A N 1
ATOM 809 C CA . CYS A 1 102 ? -1.642 4.281 -12.640 1.00 92.62 102 CYS A CA 1
ATOM 810 C C . CYS A 1 102 ? -0.307 4.465 -13.380 1.00 92.62 102 CYS A C 1
ATOM 812 O O . CYS A 1 102 ? -0.298 4.753 -14.580 1.00 92.62 102 CYS A O 1
ATOM 814 N N . PHE A 1 103 ? 0.816 4.324 -12.673 1.00 91.06 103 PHE A N 1
ATOM 815 C CA . PHE A 1 103 ? 2.134 4.286 -13.305 1.00 91.06 103 PHE A CA 1
ATOM 816 C C . PHE A 1 103 ? 2.398 2.894 -13.875 1.00 91.06 103 PHE A C 1
ATOM 818 O O . PHE A 1 103 ? 2.041 1.894 -13.262 1.00 91.06 103 PHE A O 1
ATOM 825 N N . LEU A 1 104 ? 3.039 2.837 -15.042 1.00 92.50 104 LEU A N 1
ATOM 826 C CA . LEU A 1 104 ? 3.396 1.572 -15.673 1.00 92.50 104 LEU A CA 1
ATOM 827 C C . LEU A 1 104 ? 4.760 1.094 -15.168 1.00 92.50 104 LEU A C 1
ATOM 829 O O . LEU A 1 104 ? 5.762 1.817 -15.267 1.00 92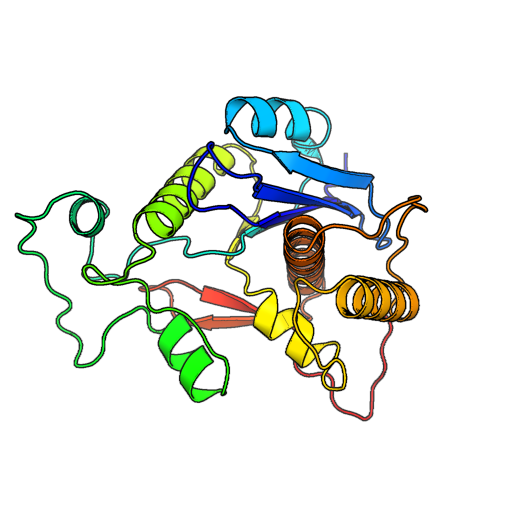.50 104 LEU A O 1
ATOM 833 N N . THR A 1 105 ? 4.813 -0.142 -14.682 1.00 91.94 105 THR A N 1
ATOM 834 C CA . THR A 1 105 ? 6.060 -0.811 -14.311 1.00 91.94 105 THR A CA 1
ATOM 835 C C . THR A 1 105 ? 6.771 -1.245 -15.583 1.00 91.94 105 THR A C 1
ATOM 837 O O . THR A 1 105 ? 6.402 -2.224 -16.219 1.00 91.94 105 THR A O 1
ATOM 840 N N . SER A 1 106 ? 7.794 -0.501 -15.996 1.00 88.81 106 SER A N 1
ATOM 841 C CA . SER A 1 106 ? 8.553 -0.792 -17.216 1.00 88.81 106 SER A CA 1
ATOM 842 C C . SER A 1 106 ? 10.025 -0.431 -17.059 1.00 88.81 106 SER A C 1
ATOM 844 O O . SER A 1 106 ? 10.381 0.407 -16.223 1.00 88.81 106 SER A O 1
ATOM 846 N N . LYS A 1 107 ? 10.874 -0.995 -17.929 1.00 84.38 107 LYS A N 1
ATOM 847 C CA . LYS A 1 107 ? 12.310 -0.673 -17.990 1.00 84.38 107 LYS A CA 1
ATOM 848 C C . LYS A 1 107 ? 12.613 0.796 -18.311 1.00 84.38 107 LYS A C 1
ATOM 850 O O . LYS A 1 107 ? 13.740 1.225 -18.118 1.00 84.38 107 LYS A O 1
ATOM 855 N N . ASN A 1 108 ? 11.624 1.581 -18.742 1.00 83.62 108 ASN A N 1
ATOM 856 C CA . ASN A 1 108 ? 11.761 3.014 -19.038 1.00 83.62 108 ASN A CA 1
ATOM 857 C C . ASN A 1 108 ? 11.041 3.910 -18.017 1.00 83.62 108 ASN A C 1
ATOM 859 O O . ASN A 1 108 ? 10.959 5.122 -18.198 1.00 83.62 108 ASN A O 1
ATOM 863 N N . SER A 1 109 ? 10.484 3.331 -16.952 1.00 83.00 109 SER A N 1
ATOM 864 C CA . SER A 1 109 ? 9.763 4.089 -15.932 1.00 83.00 109 SER A CA 1
ATOM 865 C C . SER A 1 109 ? 10.713 4.983 -15.131 1.00 83.00 109 SER A C 1
ATOM 867 O O . SER A 1 109 ? 11.816 4.564 -14.801 1.00 83.00 109 SER A O 1
ATOM 869 N N . PHE A 1 110 ? 10.295 6.195 -14.762 1.00 87.56 110 PHE A N 1
ATOM 870 C CA . PHE A 1 110 ? 11.089 7.087 -13.901 1.00 87.56 110 PHE A CA 1
ATOM 871 C C . PHE A 1 110 ? 11.022 6.697 -12.412 1.00 87.56 110 PHE A C 1
ATOM 873 O O . PHE A 1 110 ? 11.751 7.252 -11.593 1.00 87.56 110 PHE A O 1
ATOM 880 N N . VAL A 1 111 ? 10.162 5.736 -12.049 1.00 89.31 111 VAL A N 1
ATOM 881 C CA . VAL A 1 111 ? 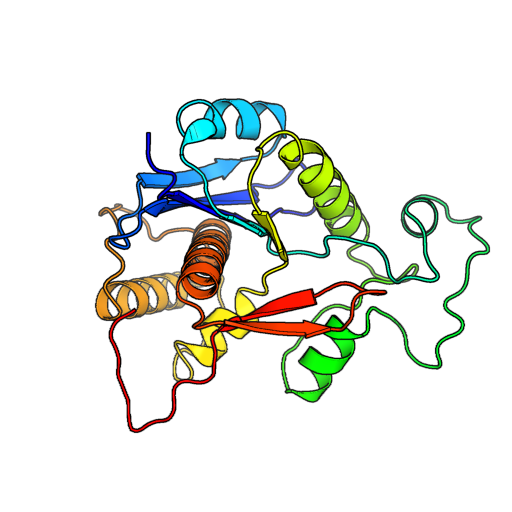9.981 5.249 -10.670 1.00 89.31 111 VAL A CA 1
ATOM 882 C C . VAL A 1 111 ? 10.733 3.940 -10.378 1.00 89.31 111 VAL A C 1
ATOM 884 O O . VAL A 1 111 ? 10.364 3.230 -9.448 1.00 89.31 111 VAL A O 1
ATOM 887 N N . LYS A 1 112 ? 11.794 3.591 -11.132 1.00 92.00 112 LYS A N 1
ATOM 888 C CA . LYS A 1 112 ? 12.504 2.294 -10.984 1.00 92.00 112 LYS A CA 1
ATOM 889 C C . LYS A 1 112 ? 12.957 1.992 -9.558 1.00 92.00 112 LYS A C 1
ATOM 891 O O . LYS A 1 112 ? 12.818 0.861 -9.115 1.00 92.00 112 LYS A O 1
ATOM 896 N N . SER A 1 113 ? 13.484 2.985 -8.840 1.00 93.75 113 SER A N 1
ATOM 897 C CA . SER A 1 113 ? 13.955 2.804 -7.460 1.00 93.75 113 SER A CA 1
ATOM 898 C C . SER A 1 113 ? 12.822 2.430 -6.505 1.00 93.75 113 SER A C 1
ATOM 900 O O . SER A 1 113 ? 12.988 1.545 -5.672 1.00 93.75 113 SER A O 1
ATOM 902 N N . TRP A 1 114 ? 11.648 3.040 -6.677 1.00 95.94 114 TRP A N 1
ATOM 903 C CA . TRP A 1 114 ? 10.442 2.672 -5.940 1.00 95.94 114 TRP A CA 1
ATOM 904 C C . TRP A 1 114 ? 9.958 1.263 -6.299 1.00 95.94 114 TRP A C 1
ATOM 906 O O . TRP A 1 114 ? 9.699 0.472 -5.398 1.00 95.94 114 TRP A O 1
ATOM 916 N N . VAL A 1 115 ? 9.929 0.914 -7.591 1.00 95.31 115 VAL A N 1
ATOM 917 C CA . VAL A 1 115 ? 9.578 -0.439 -8.061 1.00 95.31 115 VAL A CA 1
ATOM 918 C C . VAL A 1 115 ? 10.501 -1.497 -7.448 1.00 95.31 115 VAL A C 1
ATOM 920 O O . VAL A 1 115 ? 10.026 -2.467 -6.865 1.00 95.31 115 VAL A O 1
ATOM 923 N N . LEU A 1 116 ? 11.818 -1.294 -7.535 1.00 95.12 116 LEU A N 1
ATOM 924 C CA . LEU A 1 116 ? 12.816 -2.208 -6.975 1.00 95.12 116 LEU A CA 1
ATOM 925 C C . LEU A 1 116 ? 12.640 -2.378 -5.468 1.00 95.12 116 LEU A C 1
ATOM 927 O O . LEU A 1 116 ? 12.615 -3.501 -4.975 1.00 95.12 116 LEU A O 1
ATOM 931 N N . ARG A 1 117 ? 12.420 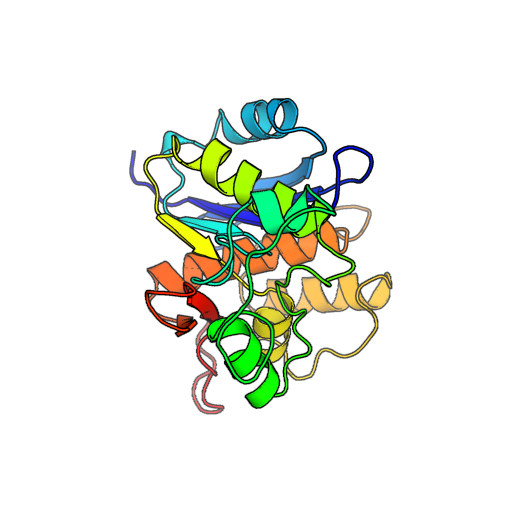-1.277 -4.747 1.00 96.50 117 ARG A N 1
ATOM 932 C CA . ARG A 1 117 ? 12.175 -1.333 -3.307 1.00 96.50 117 ARG A CA 1
ATOM 933 C C . ARG A 1 117 ? 10.889 -2.083 -2.959 1.00 96.50 117 ARG A C 1
ATOM 935 O O . ARG A 1 117 ? 10.862 -2.742 -1.928 1.00 96.50 117 ARG A O 1
ATOM 942 N N . CYS A 1 118 ? 9.844 -2.022 -3.787 1.00 97.12 118 CYS A N 1
ATOM 943 C CA . CYS A 1 118 ? 8.639 -2.838 -3.590 1.00 97.12 118 CYS A CA 1
ATOM 944 C C . CYS A 1 118 ? 8.940 -4.333 -3.758 1.00 97.12 118 CYS A C 1
ATOM 946 O O . CYS A 1 118 ? 8.455 -5.152 -2.977 1.00 97.12 118 CYS A O 1
ATOM 948 N N . PHE A 1 119 ? 9.790 -4.692 -4.724 1.00 95.69 119 PHE A N 1
ATOM 949 C CA . PHE A 1 119 ? 10.235 -6.074 -4.900 1.00 95.69 119 PHE A CA 1
ATOM 950 C C . PHE A 1 119 ? 11.073 -6.562 -3.717 1.00 95.69 119 PHE A C 1
ATOM 952 O O . PHE A 1 119 ? 10.906 -7.697 -3.281 1.00 95.69 119 PHE A O 1
ATOM 959 N N . ASP A 1 120 ? 11.966 -5.727 -3.192 1.00 96.69 120 ASP A N 1
ATOM 960 C CA . ASP A 1 120 ? 12.764 -6.065 -2.008 1.00 96.69 120 ASP A CA 1
ATOM 961 C C . ASP A 1 120 ? 11.892 -6.148 -0.749 1.00 96.69 120 ASP A C 1
ATOM 963 O O . ASP A 1 120 ? 12.093 -7.018 0.093 1.00 96.69 120 ASP A O 1
ATOM 967 N N . LEU A 1 121 ? 10.880 -5.283 -0.637 1.00 97.31 121 LEU A N 1
ATOM 968 C CA . LEU A 1 121 ? 9.917 -5.307 0.459 1.00 97.31 121 LEU A CA 1
ATOM 969 C C . LEU A 1 121 ? 9.098 -6.604 0.459 1.00 97.31 121 LEU A C 1
ATOM 971 O O . LEU A 1 121 ? 8.874 -7.180 1.520 1.00 97.31 121 LEU A O 1
ATOM 975 N N . LYS A 1 122 ? 8.667 -7.084 -0.713 1.00 96.81 122 LYS A N 1
ATOM 976 C CA . LYS A 1 122 ? 7.983 -8.378 -0.836 1.00 96.81 122 LYS A CA 1
ATOM 977 C C . LYS A 1 122 ? 8.853 -9.524 -0.327 1.00 96.81 122 LYS A C 1
ATOM 979 O O . LYS A 1 122 ? 8.359 -10.350 0.434 1.00 96.81 122 LYS A O 1
ATOM 984 N N . ASP A 1 123 ? 10.120 -9.558 -0.736 1.00 95.88 123 ASP A N 1
ATOM 985 C CA . ASP A 1 123 ? 11.062 -10.595 -0.308 1.00 95.88 123 ASP A CA 1
ATOM 986 C C . ASP A 1 123 ? 11.289 -10.517 1.208 1.00 95.88 123 ASP A C 1
ATOM 988 O O . ASP A 1 123 ? 11.175 -11.526 1.898 1.00 95.88 123 ASP A O 1
ATOM 992 N N . PHE A 1 124 ? 11.500 -9.312 1.746 1.00 96.31 124 PHE A N 1
ATOM 993 C CA . PHE A 1 124 ? 11.661 -9.070 3.183 1.00 96.31 124 PHE A CA 1
ATOM 994 C C . PHE A 1 124 ? 10.458 -9.549 4.010 1.00 96.31 124 PHE A C 1
ATOM 996 O O . PHE A 1 124 ? 10.626 -10.096 5.096 1.00 96.31 124 PHE A O 1
ATOM 1003 N N . LEU A 1 125 ? 9.236 -9.362 3.508 1.00 95.88 125 LEU A N 1
ATOM 1004 C CA . LEU A 1 125 ? 8.020 -9.769 4.215 1.00 95.88 125 LEU A CA 1
ATOM 1005 C C . LEU A 1 125 ? 7.633 -11.229 3.969 1.00 95.88 125 LEU A C 1
ATOM 1007 O O . LEU A 1 125 ? 6.696 -11.695 4.611 1.00 95.88 125 LEU A O 1
ATOM 1011 N N . SER A 1 126 ? 8.317 -11.954 3.079 1.00 90.56 126 SER A N 1
ATOM 1012 C CA . SER A 1 126 ? 7.967 -13.343 2.740 1.00 90.56 126 SER A CA 1
ATOM 1013 C C . SER A 1 126 ? 8.064 -14.308 3.931 1.00 90.56 126 SER A C 1
ATOM 1015 O O . SER A 1 126 ? 7.333 -15.298 3.980 1.00 90.56 126 SER A O 1
ATOM 1017 N N . ASP A 1 127 ? 8.876 -13.965 4.935 1.00 84.62 127 ASP A N 1
ATOM 1018 C CA . ASP A 1 127 ? 8.992 -14.703 6.198 1.00 84.62 127 ASP A CA 1
ATOM 1019 C C . ASP A 1 127 ? 7.780 -14.510 7.123 1.00 84.62 127 ASP A C 1
ATOM 1021 O O . ASP A 1 127 ? 7.513 -15.337 8.005 1.00 84.62 127 ASP A O 1
ATOM 1025 N N . LEU A 1 128 ? 6.992 -13.447 6.922 1.00 84.38 128 LEU A N 1
ATOM 1026 C CA . LEU A 1 128 ? 5.673 -13.352 7.530 1.00 84.38 128 LEU A CA 1
ATOM 1027 C C . LEU A 1 128 ? 4.820 -14.403 6.832 1.00 84.38 128 LEU A C 1
ATOM 1029 O O . LEU A 1 128 ? 4.447 -14.211 5.681 1.00 84.38 128 LEU A O 1
ATOM 1033 N N . SER A 1 129 ? 4.511 -15.517 7.501 1.00 86.62 129 SER A N 1
ATOM 1034 C CA . SER A 1 129 ? 3.767 -16.645 6.916 1.00 86.62 129 SER A CA 1
ATOM 1035 C C . SER A 1 129 ? 2.293 -16.293 6.633 1.00 86.62 129 SER A C 1
ATOM 1037 O O . SER A 1 129 ? 1.392 -16.951 7.144 1.00 86.62 129 SER A O 1
ATOM 1039 N N . CYS A 1 130 ? 2.028 -15.193 5.937 1.00 92.81 130 CYS A N 1
ATOM 1040 C CA . CYS A 1 130 ? 0.778 -14.473 5.728 1.00 92.81 130 CYS A CA 1
ATOM 1041 C C . CYS A 1 130 ? 0.599 -14.173 4.231 1.00 92.81 130 CYS A C 1
ATOM 1043 O O . CYS A 1 130 ? 1.516 -14.360 3.432 1.00 92.81 130 CYS A O 1
ATOM 1045 N N . GLN A 1 131 ? -0.587 -13.717 3.837 1.00 95.88 131 GLN A N 1
ATOM 1046 C CA . GLN A 1 131 ? -0.826 -13.343 2.447 1.00 95.88 131 GLN A CA 1
ATOM 1047 C C . GLN A 1 131 ? -0.272 -11.940 2.174 1.00 95.88 131 GLN A C 1
ATOM 1049 O O . GLN A 1 131 ? -0.641 -10.987 2.854 1.00 95.88 131 GLN A O 1
ATOM 1054 N N . ILE A 1 132 ? 0.557 -11.793 1.141 1.00 98.12 132 ILE A N 1
ATOM 1055 C CA . ILE A 1 132 ? 1.036 -10.489 0.664 1.00 98.12 132 ILE A CA 1
ATOM 1056 C C . ILE A 1 132 ? 0.302 -10.151 -0.633 1.00 98.12 132 ILE A C 1
ATOM 1058 O O . ILE A 1 132 ? 0.295 -10.949 -1.573 1.00 98.12 132 ILE A O 1
ATOM 1062 N N . ILE A 1 133 ? -0.325 -8.978 -0.681 1.00 98.44 133 ILE A N 1
ATOM 1063 C CA . ILE A 1 133 ? -1.084 -8.489 -1.831 1.00 98.44 133 ILE A CA 1
ATOM 1064 C C . ILE A 1 133 ? -0.609 -7.107 -2.266 1.00 98.44 133 ILE A C 1
ATOM 1066 O O . ILE A 1 133 ? -0.208 -6.270 -1.457 1.00 98.44 133 ILE A O 1
ATOM 1070 N N . GLU A 1 134 ? -0.701 -6.860 -3.566 1.00 98.56 134 GLU A N 1
ATOM 1071 C CA . GLU A 1 134 ? -0.541 -5.527 -4.123 1.00 98.56 134 GLU A CA 1
ATOM 1072 C C . GLU A 1 134 ? -1.862 -4.776 -4.004 1.00 98.56 134 GLU A C 1
ATOM 1074 O O . GLU A 1 134 ? -2.921 -5.306 -4.353 1.00 98.56 134 GLU A O 1
ATOM 1079 N N . VAL A 1 135 ? -1.808 -3.537 -3.532 1.00 98.44 135 VAL A N 1
ATOM 1080 C CA . VAL A 1 135 ? -2.971 -2.659 -3.413 1.00 98.44 135 VAL A CA 1
ATOM 1081 C C . VAL A 1 135 ? -2.726 -1.359 -4.161 1.00 98.44 135 VAL A C 1
ATOM 1083 O O . VAL A 1 135 ? -1.590 -0.991 -4.444 1.00 98.44 135 VAL A O 1
ATOM 1086 N N . PHE A 1 136 ? -3.802 -0.632 -4.456 1.00 98.00 136 PHE A N 1
ATOM 1087 C CA . PHE A 1 136 ? -3.696 0.691 -5.060 1.00 98.00 136 PHE A CA 1
ATOM 1088 C C . PHE A 1 136 ? -4.551 1.711 -4.293 1.00 98.00 136 PHE A C 1
ATOM 1090 O O . PHE A 1 136 ? -5.709 1.945 -4.662 1.00 98.00 136 PHE A O 1
ATOM 1097 N N . PRO A 1 137 ? -4.002 2.347 -3.234 1.00 97.75 137 PRO A N 1
ATOM 1098 C CA . PRO A 1 137 ? -4.713 3.279 -2.354 1.00 97.75 137 PRO A CA 1
ATOM 1099 C C . PRO A 1 137 ? -5.460 4.389 -3.089 1.00 97.75 137 PRO A C 1
ATOM 1101 O O . PRO A 1 137 ? -6.549 4.792 -2.677 1.00 97.75 137 PRO A O 1
ATOM 1104 N N . TYR A 1 138 ? -4.927 4.857 -4.222 1.00 96.50 138 TYR A N 1
ATOM 1105 C CA . TYR A 1 138 ? -5.617 5.832 -5.063 1.00 96.50 138 TYR A CA 1
ATOM 1106 C C . TYR A 1 138 ? -6.982 5.325 -5.551 1.00 96.50 138 TYR A C 1
ATOM 1108 O O . TYR A 1 138 ? -7.973 6.055 -5.446 1.00 96.50 138 TYR A O 1
ATOM 1116 N N . ALA A 1 139 ? -7.045 4.092 -6.063 1.00 96.56 139 ALA A N 1
ATOM 1117 C CA . ALA A 1 139 ? -8.296 3.473 -6.487 1.00 96.56 139 ALA A CA 1
ATOM 1118 C C . ALA A 1 139 ? -9.188 3.155 -5.284 1.00 96.56 139 ALA A C 1
ATOM 1120 O O . ALA A 1 139 ? -10.367 3.504 -5.324 1.00 96.56 139 ALA A O 1
ATOM 1121 N N . THR A 1 140 ? -8.630 2.622 -4.190 1.00 96.94 140 THR A N 1
ATOM 1122 C CA . THR A 1 140 ? -9.362 2.391 -2.930 1.00 96.94 140 THR A CA 1
ATOM 1123 C C . THR A 1 140 ? -10.085 3.651 -2.474 1.00 96.94 140 THR A C 1
ATOM 1125 O O . THR A 1 140 ? -11.298 3.642 -2.279 1.00 96.94 140 THR A O 1
ATOM 1128 N N . ARG A 1 141 ? -9.374 4.778 -2.388 1.00 96.25 141 ARG A N 1
ATOM 1129 C CA . ARG A 1 141 ? -9.964 6.064 -2.011 1.00 96.25 141 ARG A CA 1
ATOM 1130 C C . ARG A 1 141 ? -11.052 6.501 -2.981 1.00 96.25 141 ARG A C 1
ATOM 1132 O O . ARG A 1 141 ? -12.078 6.994 -2.541 1.00 96.25 141 ARG A O 1
ATOM 1139 N N . LYS A 1 142 ? -10.826 6.364 -4.288 1.00 95.56 142 LYS A N 1
ATOM 1140 C CA . LYS A 1 142 ? -11.797 6.782 -5.307 1.00 95.56 142 LYS A CA 1
ATOM 1141 C C . LYS A 1 142 ? -13.069 5.941 -5.309 1.00 95.56 142 LYS A C 1
ATOM 1143 O O . LYS A 1 142 ? -14.119 6.476 -5.633 1.00 95.56 142 LYS A O 1
ATOM 1148 N N . ILE A 1 143 ? -12.968 4.664 -4.962 1.00 95.50 143 ILE A N 1
ATOM 1149 C CA . ILE A 1 143 ? -14.114 3.757 -4.876 1.00 95.50 143 ILE A CA 1
ATOM 1150 C C . ILE A 1 143 ? -14.887 3.994 -3.579 1.00 95.50 143 ILE A C 1
ATOM 1152 O O . ILE A 1 143 ? -16.108 4.096 -3.607 1.00 95.50 143 ILE A O 1
ATOM 1156 N N . LEU A 1 144 ? -14.189 4.109 -2.447 1.00 94.31 144 LEU A N 1
ATOM 1157 C CA . LEU A 1 144 ? -14.843 4.288 -1.150 1.00 94.31 144 LEU A CA 1
ATOM 1158 C C . LEU A 1 144 ? -15.346 5.721 -0.933 1.00 94.31 144 LEU A C 1
ATOM 1160 O O . LEU A 1 144 ? -16.341 5.913 -0.242 1.00 94.31 144 LEU A O 1
ATOM 1164 N N . PHE A 1 145 ? -14.680 6.721 -1.509 1.00 94.88 145 PHE A N 1
ATOM 1165 C CA . PHE A 1 145 ? -14.953 8.144 -1.287 1.00 94.88 145 PHE A CA 1
ATOM 1166 C C . PHE A 1 145 ? -14.971 8.908 -2.625 1.00 94.88 145 PHE A C 1
ATOM 1168 O O . PHE A 1 145 ? -14.066 9.710 -2.890 1.00 94.88 145 PHE A O 1
ATOM 1175 N N . PRO A 1 146 ? -15.959 8.649 -3.504 1.00 92.38 146 PRO A N 1
ATOM 1176 C CA . PRO A 1 146 ? -16.012 9.247 -4.841 1.00 92.38 146 PRO A CA 1
ATOM 1177 C C . PRO A 1 146 ? -16.062 10.783 -4.809 1.00 92.38 146 PRO A C 1
ATOM 1179 O O . PRO A 1 146 ? -15.376 11.424 -5.613 1.00 92.38 146 PRO A O 1
ATOM 1182 N N . ASP A 1 147 ? -16.761 11.348 -3.820 1.00 91.88 147 ASP A N 1
ATOM 1183 C CA . ASP A 1 147 ? -16.952 12.795 -3.627 1.00 91.88 147 ASP A CA 1
ATOM 1184 C C . ASP A 1 147 ? -15.765 13.489 -2.937 1.00 91.88 147 ASP A C 1
ATOM 1186 O O . ASP A 1 147 ? -15.744 14.709 -2.750 1.00 91.88 147 ASP A O 1
ATOM 1190 N N . LEU A 1 148 ? -14.736 12.731 -2.536 1.00 93.44 148 LEU A N 1
ATOM 1191 C CA . LEU A 1 148 ? -13.552 13.305 -1.911 1.00 93.44 148 LEU A CA 1
ATOM 1192 C C . LEU A 1 148 ? -12.593 13.844 -2.981 1.00 93.44 148 LEU A C 1
ATOM 1194 O O . LEU A 1 148 ? -11.842 13.110 -3.642 1.00 93.44 148 LEU A O 1
ATOM 1198 N N . HIS A 1 149 ? -12.585 15.167 -3.114 1.00 91.25 149 HIS A N 1
ATOM 1199 C CA . HIS A 1 149 ? -11.749 15.907 -4.055 1.00 91.25 149 HIS A CA 1
ATOM 1200 C C . HIS A 1 149 ? -10.633 16.691 -3.347 1.00 91.25 149 HIS A C 1
ATOM 1202 O O . HIS A 1 149 ? -10.715 17.002 -2.162 1.00 91.25 149 HIS A O 1
ATOM 1208 N N . GLY A 1 150 ? -9.566 17.010 -4.086 1.00 91.94 150 GLY A N 1
ATOM 1209 C CA . GLY A 1 150 ? -8.448 17.826 -3.602 1.00 91.94 150 GLY A CA 1
ATOM 1210 C C . GLY A 1 150 ? -7.075 17.173 -3.774 1.00 91.94 150 GLY A C 1
ATOM 1211 O O . GLY A 1 150 ? -6.930 16.092 -4.349 1.00 91.94 150 GLY A O 1
ATOM 1212 N N . LYS A 1 151 ? -6.037 17.872 -3.301 1.00 91.12 151 LYS A N 1
ATOM 1213 C CA . LYS A 1 151 ? -4.637 17.428 -3.378 1.00 91.12 151 LYS A CA 1
ATOM 1214 C C . LYS A 1 151 ? -4.249 16.696 -2.093 1.00 91.12 151 LYS A C 1
ATOM 1216 O O . LYS A 1 151 ? -4.330 17.284 -1.020 1.00 91.12 151 LYS A O 1
ATOM 1221 N N . LYS A 1 152 ? -3.750 15.456 -2.199 1.00 89.81 152 LYS A N 1
ATOM 1222 C CA . LYS A 1 152 ? -3.477 14.593 -1.029 1.00 89.81 152 LYS A CA 1
ATOM 1223 C C . LYS A 1 152 ? -2.485 15.170 -0.011 1.00 89.81 152 LYS A C 1
ATOM 1225 O O . LYS A 1 152 ? -2.519 14.801 1.157 1.00 89.81 152 LYS A O 1
ATOM 1230 N N . GLN A 1 153 ? -1.628 16.097 -0.439 1.00 89.44 153 GLN A N 1
ATOM 1231 C CA . GLN A 1 153 ? -0.640 16.750 0.420 1.00 89.44 153 GLN A CA 1
ATOM 1232 C C . GLN A 1 153 ? -1.243 17.844 1.315 1.00 89.44 153 GLN A C 1
ATOM 1234 O O . GLN A 1 153 ? -0.632 18.213 2.321 1.00 89.44 153 GLN A O 1
ATOM 1239 N N . THR A 1 154 ? -2.421 18.386 0.984 1.00 95.50 154 THR A N 1
ATOM 1240 C CA . THR A 1 154 ? -2.981 19.510 1.743 1.00 95.50 154 THR A CA 1
ATOM 1241 C C . THR A 1 154 ? -3.507 19.047 3.093 1.00 95.50 154 THR A C 1
ATOM 1243 O O . THR A 1 154 ? -4.007 17.935 3.265 1.00 95.50 154 THR A O 1
ATOM 1246 N N . ARG A 1 155 ? -3.392 19.924 4.093 1.00 95.69 155 ARG A N 1
ATOM 1247 C CA . ARG A 1 155 ? -3.917 19.666 5.437 1.00 95.69 155 ARG A CA 1
ATOM 1248 C C . ARG A 1 155 ? -5.427 19.402 5.413 1.00 95.69 155 ARG A C 1
ATOM 1250 O O . ARG A 1 155 ? -5.890 18.503 6.107 1.00 95.69 155 ARG A O 1
ATOM 1257 N N . GLU A 1 156 ? -6.159 20.179 4.621 1.00 96.25 156 GLU A N 1
ATOM 1258 C CA . GLU A 1 156 ? -7.608 20.070 4.449 1.00 96.25 156 GLU A CA 1
ATOM 1259 C C . GLU A 1 156 ? -8.014 18.699 3.901 1.00 96.25 156 GLU A C 1
ATOM 1261 O O . GLU A 1 156 ? -8.827 18.009 4.510 1.00 96.25 156 GLU A O 1
ATOM 1266 N N . PHE A 1 157 ? -7.376 18.246 2.817 1.00 96.44 157 PHE A N 1
ATOM 1267 C CA . PHE A 1 157 ? -7.672 16.940 2.237 1.00 96.44 157 PHE A CA 1
ATOM 1268 C C . PHE A 1 157 ? -7.443 15.809 3.241 1.00 96.44 157 PHE A C 1
ATOM 1270 O O . PHE A 1 157 ? -8.278 14.918 3.381 1.00 96.44 157 PHE A O 1
ATOM 1277 N N . ARG A 1 158 ? -6.325 15.857 3.976 1.00 96.88 158 ARG A N 1
ATOM 1278 C CA . ARG A 1 158 ? -5.995 14.845 4.989 1.00 96.88 158 ARG A CA 1
ATOM 1279 C C . ARG A 1 158 ? -7.008 14.833 6.133 1.00 96.88 158 ARG A C 1
ATOM 1281 O O . ARG A 1 158 ? -7.353 13.760 6.618 1.00 96.88 158 ARG A O 1
ATOM 1288 N N . LEU A 1 159 ? -7.516 15.989 6.564 1.00 96.50 159 LEU A N 1
ATOM 1289 C CA . LEU A 1 159 ? -8.614 16.058 7.538 1.00 96.50 159 LEU A CA 1
ATOM 1290 C C . LEU A 1 159 ? -9.907 15.451 6.990 1.00 96.50 159 LEU A C 1
ATOM 1292 O O . LEU A 1 159 ? -10.520 14.627 7.665 1.00 96.50 159 LEU A O 1
ATOM 1296 N N . ASN A 1 160 ? -10.289 15.817 5.767 1.00 96.81 160 ASN A N 1
ATOM 1297 C CA . ASN A 1 160 ? -11.509 15.317 5.143 1.00 96.81 160 ASN A CA 1
ATOM 1298 C C . ASN A 1 160 ? -11.448 13.800 4.940 1.00 96.81 160 ASN A C 1
ATOM 1300 O O . ASN A 1 160 ? -12.413 13.116 5.269 1.00 96.81 160 ASN A O 1
ATOM 1304 N N . LEU A 1 161 ? -10.313 13.253 4.493 1.00 97.12 161 LEU A N 1
ATOM 1305 C CA . LEU A 1 161 ? -10.121 11.805 4.377 1.00 97.12 161 LEU A CA 1
ATOM 1306 C C . LEU A 1 161 ? -10.265 11.103 5.735 1.00 97.12 161 LEU A C 1
ATOM 1308 O O . LEU A 1 161 ? -10.977 10.111 5.830 1.00 97.12 161 LEU A O 1
ATOM 1312 N N . GLN A 1 162 ? -9.649 11.629 6.800 1.00 97.00 162 GLN A N 1
ATOM 1313 C CA . GLN A 1 162 ? -9.804 11.061 8.146 1.00 97.00 162 GLN A CA 1
ATOM 1314 C C . GLN A 1 162 ? -11.257 11.092 8.624 1.00 97.00 162 GLN A C 1
ATOM 1316 O O . GLN A 1 162 ? -11.697 10.127 9.238 1.00 97.00 162 GLN A O 1
ATOM 1321 N N . LYS A 1 163 ? -12.003 12.167 8.339 1.00 95.69 163 LYS A N 1
ATOM 1322 C CA . LYS A 1 163 ? -13.434 12.240 8.656 1.00 95.69 163 LYS A CA 1
ATOM 1323 C C . LYS A 1 163 ? -14.206 11.127 7.944 1.00 95.69 163 LYS A C 1
ATOM 1325 O O . LYS A 1 163 ? -14.863 10.345 8.611 1.00 95.69 163 LYS A O 1
ATOM 1330 N N . HIS A 1 164 ? -14.030 10.984 6.630 1.00 95.62 164 HIS A N 1
ATOM 1331 C CA . HIS A 1 164 ? -14.696 9.930 5.859 1.00 95.62 164 HIS A CA 1
ATOM 1332 C C . HIS A 1 164 ? -14.317 8.518 6.336 1.00 95.62 164 HIS A C 1
ATOM 1334 O O . HIS A 1 164 ? -15.161 7.629 6.371 1.00 95.62 164 HIS A O 1
ATOM 1340 N N . LEU A 1 165 ? -13.060 8.301 6.739 1.00 95.94 165 LEU A N 1
ATOM 1341 C CA . LEU A 1 165 ? -12.625 7.036 7.334 1.00 95.94 165 LEU A CA 1
ATOM 1342 C C . LEU A 1 165 ? -13.326 6.771 8.677 1.00 95.94 165 LEU A C 1
ATOM 1344 O O . LEU A 1 165 ? -13.789 5.653 8.894 1.00 95.94 165 LEU A O 1
ATOM 1348 N N . LYS A 1 166 ? -13.461 7.783 9.549 1.00 95.44 166 LYS A N 1
ATOM 1349 C CA . LYS A 1 166 ? -14.241 7.672 10.798 1.00 95.44 166 LYS A CA 1
ATOM 1350 C C . LYS A 1 166 ? -15.710 7.366 10.521 1.00 95.44 166 LYS A C 1
ATOM 1352 O O . LYS A 1 166 ? -16.259 6.467 11.149 1.00 95.44 166 LYS A O 1
ATOM 1357 N N . ASP A 1 167 ? -16.310 8.056 9.553 1.00 93.19 167 ASP A N 1
ATOM 1358 C CA . ASP A 1 167 ? -17.708 7.857 9.148 1.00 93.19 167 ASP A CA 1
ATOM 1359 C C . ASP A 1 167 ? -17.945 6.434 8.602 1.00 93.19 167 ASP A C 1
ATOM 1361 O O . ASP A 1 167 ? -19.050 5.904 8.693 1.00 93.19 167 ASP A O 1
ATOM 1365 N N . ARG A 1 168 ? -16.895 5.772 8.091 1.00 89.25 168 ARG A N 1
ATOM 1366 C CA . ARG A 1 168 ? -16.909 4.356 7.682 1.00 89.25 168 ARG A CA 1
ATOM 1367 C C . ARG A 1 168 ? -16.611 3.354 8.800 1.00 89.25 168 ARG A C 1
ATOM 1369 O O . ARG A 1 168 ? -16.564 2.165 8.512 1.00 89.25 168 ARG A O 1
ATOM 1376 N N . GLY A 1 169 ? -16.429 3.802 10.041 1.00 92.94 169 GLY A N 1
ATOM 1377 C CA . GLY A 1 169 ? -16.201 2.934 11.202 1.00 92.94 169 GLY A CA 1
ATOM 1378 C C . GLY A 1 169 ? -14.735 2.747 11.600 1.00 92.94 169 GLY A C 1
ATOM 1379 O O . GLY A 1 169 ? -14.463 2.122 12.630 1.00 92.94 169 GLY A O 1
ATOM 1380 N N . ILE A 1 170 ? -13.783 3.335 10.863 1.00 96.06 170 ILE A N 1
ATOM 1381 C CA . ILE A 1 170 ? -12.362 3.270 11.221 1.00 96.06 170 ILE A CA 1
ATOM 1382 C C . ILE A 1 170 ? -12.132 4.056 12.514 1.00 96.06 170 ILE A C 1
ATOM 1384 O O . ILE A 1 170 ? -12.418 5.252 12.607 1.00 96.06 170 ILE A O 1
ATOM 1388 N N . ARG A 1 171 ? -11.558 3.403 13.526 1.00 95.81 171 ARG A N 1
ATOM 1389 C CA . ARG A 1 171 ? -11.253 4.041 14.813 1.00 95.81 171 ARG A CA 1
ATOM 1390 C C . ARG A 1 171 ? -9.843 4.608 14.770 1.00 95.81 171 ARG A C 1
ATOM 1392 O O . ARG A 1 171 ? -8.871 3.909 15.066 1.00 95.81 171 ARG A O 1
ATOM 1399 N N . LEU A 1 172 ? -9.752 5.880 14.384 1.00 92.44 172 LEU A N 1
ATOM 1400 C CA . LEU A 1 172 ? -8.502 6.634 14.373 1.00 92.44 172 LEU A CA 1
ATOM 1401 C C . LEU A 1 172 ? -8.207 7.229 15.761 1.00 92.44 172 LEU A C 1
ATOM 1403 O O . LEU A 1 172 ? -9.045 7.983 16.265 1.00 92.44 172 LEU A O 1
ATOM 1407 N N . PRO A 1 173 ? -7.031 6.950 16.355 1.00 90.69 173 PRO A N 1
ATOM 1408 C CA . PRO A 1 173 ? -6.538 7.673 17.521 1.00 90.69 173 PRO A CA 1
ATOM 1409 C C . PRO A 1 173 ? -6.499 9.184 17.281 1.00 90.69 173 PRO A C 1
ATOM 1411 O O . PRO A 1 173 ? -6.226 9.647 16.171 1.00 90.69 173 PRO A O 1
ATOM 1414 N N . GLU A 1 174 ? -6.750 9.964 18.329 1.00 85.88 174 GLU A N 1
ATOM 1415 C CA . GLU A 1 174 ? -6.578 11.411 18.250 1.00 85.88 174 GLU A CA 1
ATOM 1416 C C . GLU A 1 174 ? -5.090 11.773 18.157 1.00 85.88 174 GLU A C 1
ATOM 1418 O O . GLU A 1 174 ? -4.239 11.191 18.830 1.00 85.88 174 GLU A O 1
ATOM 1423 N N . LYS A 1 175 ? -4.775 12.739 17.291 1.00 87.62 175 LYS A N 1
ATOM 1424 C CA . LYS A 1 175 ? -3.443 13.325 17.125 1.00 87.62 175 LYS A CA 1
ATOM 1425 C C . LYS A 1 175 ? -3.588 14.839 16.979 1.00 87.62 175 LYS A C 1
ATOM 1427 O O . LYS A 1 175 ? -4.507 15.306 16.309 1.00 87.62 175 LYS A O 1
ATOM 1432 N N . GLU A 1 176 ? -2.635 15.601 17.518 1.00 87.88 176 GLU A N 1
ATOM 1433 C CA . GLU A 1 176 ? -2.586 17.068 17.361 1.00 87.88 176 GLU A CA 1
ATOM 1434 C C . GLU A 1 176 ? -2.507 17.496 15.886 1.00 87.88 176 GLU A C 1
ATOM 1436 O O . GLU A 1 176 ? -3.077 18.505 15.462 1.00 87.88 176 GLU A O 1
ATOM 1441 N N . LYS A 1 177 ? -1.781 16.711 15.082 1.00 92.12 177 LYS A N 1
ATOM 1442 C CA . LYS A 1 177 ? -1.600 16.924 13.646 1.00 92.12 177 LYS A CA 1
ATOM 1443 C C . LYS A 1 177 ? -2.282 15.799 12.863 1.00 92.12 177 LYS A C 1
ATOM 1445 O O . LYS A 1 177 ? -2.200 14.646 13.280 1.00 92.12 177 LYS A O 1
ATOM 1450 N N . PRO A 1 178 ? -2.881 16.095 11.693 1.00 93.44 178 PRO A N 1
ATOM 1451 C CA . PRO A 1 178 ? -3.381 15.063 10.789 1.00 93.44 178 PRO A CA 1
ATOM 1452 C C . PRO A 1 178 ? -2.299 14.057 10.423 1.00 93.44 178 PRO A C 1
ATOM 1454 O O . PRO A 1 178 ? -1.164 14.472 10.148 1.00 93.44 178 PRO A O 1
ATOM 1457 N N . TYR A 1 179 ? -2.691 12.790 10.281 1.00 96.50 179 TYR A N 1
ATOM 1458 C CA . TYR A 1 179 ? -1.872 11.775 9.618 1.00 96.50 179 TYR A CA 1
ATOM 1459 C C . TYR A 1 179 ? -1.359 12.294 8.277 1.00 96.50 179 TYR A C 1
ATOM 1461 O O . TYR A 1 179 ? -2.088 12.969 7.542 1.00 96.50 179 TYR A O 1
ATOM 1469 N N . SER A 1 180 ? -0.084 12.051 7.990 1.00 96.56 180 SER A N 1
ATOM 1470 C CA . SER A 1 180 ? 0.571 12.350 6.715 1.00 96.56 180 SER A CA 1
ATOM 1471 C C . SER A 1 180 ? -0.089 11.610 5.553 1.00 96.56 180 SER A C 1
ATOM 1473 O O . SER A 1 180 ? -0.902 10.712 5.748 1.00 96.56 180 SER A O 1
ATOM 1475 N N . HIS A 1 181 ? 0.212 12.033 4.326 1.00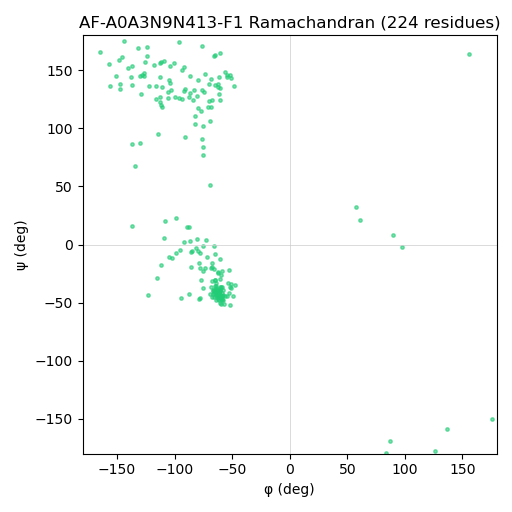 95.50 181 HIS A N 1
ATOM 1476 C CA . HIS A 1 181 ? -0.334 11.355 3.155 1.00 95.50 181 HIS A CA 1
ATOM 1477 C C . HIS A 1 181 ? 0.186 9.915 3.042 1.00 95.50 181 HIS A C 1
ATOM 1479 O O . HIS A 1 181 ? -0.615 9.049 2.725 1.00 95.50 181 HIS A O 1
ATOM 1485 N N . ASP A 1 182 ? 1.446 9.665 3.415 1.00 96.69 182 ASP A N 1
ATOM 1486 C CA . ASP A 1 182 ? 2.035 8.320 3.426 1.00 96.69 182 ASP A CA 1
ATOM 1487 C C . ASP A 1 182 ? 1.362 7.415 4.482 1.00 96.69 182 ASP A C 1
ATOM 1489 O O . ASP A 1 182 ? 0.991 6.276 4.216 1.00 96.69 182 ASP A O 1
ATOM 1493 N N . GLU A 1 183 ? 1.104 7.943 5.689 1.00 98.00 183 GLU A N 1
ATOM 1494 C CA . GLU A 1 183 ? 0.332 7.227 6.723 1.00 98.00 183 GLU A CA 1
ATOM 1495 C C . GLU A 1 183 ? -1.105 6.911 6.260 1.00 98.00 183 GLU A C 1
ATOM 1497 O O . GLU A 1 183 ? -1.641 5.851 6.580 1.00 98.00 183 GLU A O 1
ATOM 1502 N N . LEU A 1 184 ? -1.748 7.824 5.522 1.00 98.12 184 LEU A N 1
ATOM 1503 C CA . LEU A 1 184 ? -3.118 7.638 5.034 1.00 98.12 184 LEU A CA 1
ATOM 1504 C C . LEU A 1 184 ? -3.198 6.666 3.851 1.00 98.12 184 LEU A C 1
ATOM 1506 O O . LEU A 1 184 ? -4.146 5.885 3.793 1.00 98.12 184 LEU A O 1
ATOM 1510 N N . ASP A 1 185 ? -2.225 6.683 2.939 1.00 98.25 185 ASP A N 1
ATOM 1511 C CA . ASP A 1 185 ? -2.136 5.707 1.848 1.00 98.25 185 ASP A CA 1
ATOM 1512 C C . ASP A 1 185 ? -1.836 4.303 2.424 1.00 98.25 185 ASP A C 1
ATOM 1514 O O . ASP A 1 185 ? -2.512 3.336 2.062 1.00 98.25 185 ASP A O 1
ATOM 1518 N N . ALA A 1 186 ? -0.976 4.196 3.449 1.00 98.75 186 ALA A N 1
ATOM 1519 C CA . ALA A 1 186 ? -0.769 2.951 4.198 1.00 98.75 186 ALA A CA 1
ATOM 1520 C C . ALA A 1 186 ? -2.027 2.476 4.954 1.00 98.75 186 ALA A C 1
ATOM 1522 O O . ALA A 1 186 ? -2.328 1.283 4.977 1.00 98.75 186 ALA A O 1
ATOM 1523 N N . LEU A 1 187 ? -2.815 3.380 5.546 1.00 98.75 187 LEU A N 1
ATOM 1524 C CA . LEU A 1 187 ? -4.101 3.021 6.158 1.00 98.75 187 LEU A CA 1
ATOM 1525 C C . LEU A 1 187 ? -5.092 2.483 5.115 1.00 98.75 187 LEU A C 1
ATOM 1527 O O . LEU A 1 187 ? -5.756 1.478 5.360 1.00 98.75 187 LEU A O 1
ATOM 1531 N N . LEU A 1 188 ? -5.174 3.096 3.933 1.00 98.62 188 LEU A N 1
ATOM 1532 C CA . LEU A 1 188 ? -6.010 2.596 2.836 1.00 98.62 188 LEU A CA 1
ATOM 1533 C C . LEU A 1 188 ? -5.540 1.225 2.326 1.00 98.62 188 LEU A C 1
ATOM 1535 O O . LEU A 1 188 ? -6.377 0.384 1.988 1.00 98.62 188 LEU A O 1
ATOM 1539 N N . ALA A 1 189 ? -4.230 0.968 2.311 1.00 98.81 189 ALA A N 1
ATOM 1540 C CA . ALA A 1 189 ? -3.674 -0.351 2.021 1.00 98.81 189 ALA A CA 1
ATOM 1541 C C . ALA A 1 189 ? -4.123 -1.400 3.054 1.00 98.81 189 ALA A C 1
ATOM 1543 O O . ALA A 1 189 ? -4.609 -2.465 2.670 1.00 98.81 189 ALA A O 1
ATOM 1544 N N . ALA A 1 190 ? -4.071 -1.072 4.350 1.00 98.69 190 ALA A N 1
ATOM 1545 C CA . ALA A 1 190 ? -4.528 -1.952 5.430 1.00 98.69 190 ALA A CA 1
ATOM 1546 C C . ALA A 1 190 ? -6.043 -2.226 5.353 1.00 98.69 190 ALA A C 1
ATOM 1548 O O . ALA A 1 190 ? -6.490 -3.362 5.510 1.00 98.69 190 ALA A O 1
ATOM 1549 N N . VAL A 1 191 ? -6.841 -1.198 5.044 1.00 98.44 191 VAL A N 1
ATOM 1550 C CA . VAL A 1 191 ? -8.288 -1.336 4.804 1.00 98.44 191 VAL A CA 1
ATOM 1551 C C . VAL A 1 191 ? -8.559 -2.252 3.612 1.00 98.44 191 VAL A C 1
ATOM 1553 O O . VAL A 1 191 ? -9.427 -3.115 3.694 1.00 98.44 191 VAL A O 1
ATOM 1556 N N . THR A 1 192 ? -7.802 -2.112 2.523 1.00 98.50 192 THR A N 1
ATOM 1557 C CA . THR A 1 192 ? -7.951 -2.974 1.339 1.00 98.50 192 THR A CA 1
ATOM 1558 C C . THR A 1 192 ? -7.601 -4.426 1.667 1.00 98.50 192 THR A C 1
ATOM 1560 O O . THR A 1 192 ? -8.341 -5.324 1.277 1.00 98.50 192 THR A O 1
ATOM 1563 N N . ALA A 1 193 ? -6.543 -4.664 2.449 1.00 98.44 193 ALA A N 1
ATOM 1564 C CA . ALA A 1 193 ? -6.195 -5.995 2.947 1.00 98.44 193 ALA A CA 1
ATOM 1565 C C . ALA A 1 193 ? -7.336 -6.624 3.763 1.00 98.44 193 ALA A C 1
ATOM 1567 O O . ALA A 1 193 ? -7.693 -7.776 3.526 1.00 98.44 193 ALA A O 1
ATOM 1568 N N . ARG A 1 194 ? -7.988 -5.857 4.645 1.00 97.56 194 ARG A N 1
ATOM 1569 C CA . ARG A 1 194 ? -9.186 -6.327 5.362 1.00 97.56 194 ARG A CA 1
ATOM 1570 C C . ARG A 1 194 ? -10.356 -6.624 4.426 1.00 97.56 194 ARG A C 1
ATOM 1572 O O . ARG A 1 194 ? -11.055 -7.612 4.614 1.00 97.56 194 ARG A O 1
ATOM 1579 N N . LEU A 1 195 ? -10.571 -5.803 3.400 1.00 97.12 195 LEU A N 1
ATOM 1580 C CA . LEU A 1 195 ? -11.636 -6.047 2.424 1.00 97.12 195 LEU A CA 1
ATOM 1581 C C . LEU A 1 195 ? -11.408 -7.316 1.602 1.00 97.12 195 LEU A C 1
ATOM 1583 O O . LEU A 1 195 ? -12.382 -7.963 1.228 1.00 97.12 195 LEU A O 1
ATOM 1587 N N . VAL A 1 196 ? -10.156 -7.706 1.356 1.00 97.44 196 VAL A N 1
ATOM 1588 C CA . VAL A 1 196 ? -9.843 -9.004 0.739 1.00 97.44 196 VAL A CA 1
ATOM 1589 C C . VAL A 1 196 ? -10.306 -10.158 1.625 1.00 97.44 196 VAL A C 1
ATOM 1591 O O . VAL A 1 196 ? -10.995 -11.045 1.123 1.00 97.44 196 VAL A O 1
ATOM 1594 N N . ASP A 1 197 ? -10.013 -10.119 2.927 1.00 96.44 197 ASP A N 1
ATOM 1595 C CA . ASP A 1 197 ? -10.461 -11.150 3.878 1.00 96.44 197 ASP A CA 1
ATOM 1596 C C . ASP A 1 197 ? -11.995 -11.242 3.953 1.00 96.44 197 ASP A C 1
ATOM 1598 O O . ASP A 1 197 ? -12.582 -12.324 3.915 1.00 96.44 197 ASP A O 1
ATOM 1602 N N . LEU A 1 198 ? -12.669 -10.089 3.906 1.00 95.12 198 LEU A N 1
ATOM 1603 C CA . LEU A 1 198 ? -14.131 -10.004 3.864 1.00 95.12 198 LEU A CA 1
ATOM 1604 C C . LEU A 1 198 ? -14.751 -10.351 2.502 1.00 95.12 198 LEU A C 1
ATOM 1606 O O . LEU A 1 198 ? -15.976 -10.325 2.373 1.00 95.12 198 LEU A O 1
ATOM 1610 N N . ARG A 1 199 ? -13.946 -10.669 1.480 1.00 95.94 199 ARG A N 1
ATOM 1611 C CA . ARG A 1 199 ? -14.396 -10.897 0.091 1.00 95.94 199 ARG A CA 1
ATOM 1612 C C . ARG A 1 199 ? -15.144 -9.695 -0.509 1.00 95.94 199 ARG A C 1
ATOM 1614 O O . ARG A 1 199 ? -16.031 -9.850 -1.343 1.00 95.94 199 ARG A O 1
ATOM 1621 N N . GLN A 1 200 ? -14.754 -8.491 -0.099 1.00 96.50 200 GLN A N 1
ATOM 1622 C CA . GLN A 1 200 ? -15.271 -7.194 -0.550 1.00 96.50 200 GLN A CA 1
ATOM 1623 C C . GLN A 1 200 ? -14.263 -6.426 -1.427 1.00 96.50 200 GLN A C 1
ATOM 1625 O O . GLN A 1 200 ? -14.355 -5.209 -1.595 1.00 96.50 200 GLN A O 1
ATOM 1630 N N . ALA A 1 201 ? -13.294 -7.134 -2.002 1.00 97.31 201 ALA A N 1
ATOM 1631 C CA . ALA A 1 201 ? -12.324 -6.603 -2.950 1.00 97.31 201 ALA A CA 1
ATOM 1632 C C . ALA A 1 201 ? -12.282 -7.471 -4.215 1.00 97.31 201 ALA A C 1
ATOM 1634 O O . ALA A 1 201 ? -12.438 -8.691 -4.147 1.00 97.31 201 ALA A O 1
ATOM 1635 N N . GLU A 1 202 ? -12.045 -6.844 -5.365 1.00 97.06 202 GLU A N 1
ATOM 1636 C CA . GLU A 1 202 ? -11.719 -7.538 -6.612 1.00 97.06 202 GLU A CA 1
ATOM 1637 C C . GLU A 1 202 ? -10.214 -7.488 -6.885 1.00 97.06 202 GLU A C 1
ATOM 1639 O O . GLU A 1 202 ? -9.499 -6.592 -6.429 1.00 97.06 202 GLU A O 1
ATOM 1644 N N . ARG A 1 203 ? -9.745 -8.456 -7.674 1.00 96.69 203 ARG A N 1
ATOM 1645 C CA . ARG A 1 203 ? -8.371 -8.529 -8.170 1.00 96.69 203 ARG A CA 1
ATOM 1646 C C . ARG A 1 203 ? -8.333 -8.154 -9.651 1.00 96.69 203 ARG A C 1
ATOM 1648 O O . ARG A 1 203 ? -9.109 -8.684 -10.443 1.00 96.69 203 ARG A O 1
ATOM 1655 N N . ILE A 1 204 ? -7.426 -7.260 -10.028 1.00 97.62 204 ILE A N 1
ATOM 1656 C CA . ILE A 1 204 ? -7.242 -6.771 -11.400 1.00 97.62 204 ILE A CA 1
ATOM 1657 C C . ILE A 1 204 ? -5.909 -7.279 -11.924 1.00 97.62 204 ILE A C 1
ATOM 1659 O O . ILE A 1 204 ? -4.881 -6.939 -11.350 1.00 97.62 204 ILE A O 1
ATOM 1663 N N . GLY A 1 205 ? -5.906 -8.057 -13.006 1.00 96.06 205 GLY A N 1
ATOM 1664 C CA . GLY A 1 205 ? -4.682 -8.628 -13.575 1.00 96.06 205 GLY A CA 1
ATOM 1665 C C . GLY A 1 205 ? -4.843 -10.086 -13.983 1.00 96.06 205 GLY A C 1
ATOM 1666 O O . GLY A 1 205 ? -5.966 -10.543 -14.200 1.00 96.06 205 GLY A O 1
ATOM 1667 N N . ASP A 1 206 ? -3.718 -10.788 -14.080 1.00 95.25 206 ASP A N 1
ATOM 1668 C CA . ASP A 1 206 ? -3.634 -12.224 -14.353 1.00 95.25 206 ASP A CA 1
ATOM 1669 C C . ASP A 1 206 ? -2.464 -12.859 -13.575 1.00 95.25 206 ASP A C 1
ATOM 1671 O O . ASP A 1 206 ? -1.711 -12.162 -12.894 1.00 95.25 206 ASP A O 1
ATOM 1675 N N . GLU A 1 207 ? -2.298 -14.184 -13.628 1.00 94.19 207 GLU A N 1
ATOM 1676 C CA . GLU A 1 207 ? -1.187 -14.847 -12.925 1.00 94.19 207 GLU A CA 1
ATOM 1677 C C . GLU A 1 207 ? 0.212 -14.491 -13.451 1.00 94.19 207 GLU A C 1
ATOM 1679 O O . GLU A 1 207 ? 1.187 -14.654 -12.718 1.00 94.19 207 GLU A O 1
ATOM 1684 N N . ARG A 1 208 ? 0.334 -14.001 -14.691 1.00 91.88 208 ARG A N 1
ATOM 1685 C CA . ARG A 1 208 ? 1.634 -13.716 -15.321 1.00 91.88 208 ARG A CA 1
ATOM 1686 C C . ARG A 1 208 ? 2.215 -12.405 -14.815 1.00 91.88 208 ARG A C 1
ATOM 1688 O O . ARG A 1 208 ? 3.378 -12.350 -14.429 1.00 91.88 208 ARG A O 1
ATOM 1695 N N . ASP A 1 209 ? 1.392 -11.363 -14.786 1.00 92.12 209 ASP A N 1
ATOM 1696 C CA . ASP A 1 209 ? 1.782 -10.016 -14.359 1.00 92.12 209 ASP A CA 1
ATOM 1697 C C . ASP A 1 209 ? 1.392 -9.707 -12.904 1.00 92.12 209 ASP A C 1
ATOM 1699 O O . ASP A 1 209 ? 1.783 -8.680 -12.341 1.00 92.12 209 ASP A O 1
ATOM 1703 N N . GLY A 1 210 ? 0.643 -10.609 -12.275 1.00 95.38 210 GLY A N 1
ATOM 1704 C CA . GLY A 1 210 ? 0.134 -10.449 -10.926 1.00 95.38 210 GLY A CA 1
ATOM 1705 C C . GLY A 1 210 ? -1.154 -9.632 -10.882 1.00 95.38 210 GLY A C 1
ATOM 1706 O O . GLY A 1 210 ? -1.699 -9.171 -11.889 1.00 95.38 210 GLY A O 1
ATOM 1707 N N . TYR A 1 211 ? -1.648 -9.454 -9.661 1.00 98.00 211 TYR A N 1
ATOM 1708 C CA . TYR A 1 211 ? -2.944 -8.850 -9.395 1.00 98.00 211 TYR A CA 1
ATOM 1709 C C . TYR A 1 211 ? -2.816 -7.630 -8.494 1.00 98.00 211 TYR A C 1
ATOM 1711 O O . TYR A 1 211 ? -2.155 -7.707 -7.464 1.00 98.00 211 TYR A O 1
ATOM 1719 N N . ILE A 1 212 ? -3.539 -6.562 -8.830 1.00 98.50 212 ILE A N 1
ATOM 1720 C CA . ILE A 1 212 ? -3.777 -5.417 -7.945 1.00 98.50 212 ILE A CA 1
ATOM 1721 C C . ILE A 1 212 ? -5.157 -5.571 -7.317 1.00 98.50 212 ILE A C 1
ATOM 1723 O O . ILE A 1 212 ? -6.147 -5.727 -8.035 1.00 98.50 212 ILE A O 1
ATOM 1727 N N . TYR A 1 213 ? -5.234 -5.503 -5.992 1.00 98.56 213 TYR A N 1
ATOM 1728 C CA . TYR A 1 213 ? -6.491 -5.560 -5.256 1.00 98.56 213 TYR A CA 1
ATOM 1729 C C . TYR A 1 213 ? -7.054 -4.159 -5.023 1.00 98.56 213 TYR A C 1
ATOM 1731 O O . TYR A 1 213 ? -6.351 -3.243 -4.586 1.00 98.56 213 TYR A O 1
ATOM 1739 N N . ILE A 1 214 ? -8.345 -4.006 -5.308 1.00 98.06 214 ILE A N 1
ATOM 1740 C CA . ILE A 1 214 ? -9.125 -2.789 -5.066 1.00 98.06 214 ILE A CA 1
ATOM 1741 C C . ILE A 1 214 ? -10.493 -3.171 -4.480 1.00 98.06 214 ILE A C 1
ATOM 1743 O O . ILE A 1 214 ? -10.971 -4.277 -4.737 1.00 98.06 214 ILE A O 1
ATOM 1747 N N . PRO A 1 215 ? -11.150 -2.293 -3.702 1.00 97.44 215 PRO A N 1
ATOM 1748 C CA . PRO A 1 215 ? -12.498 -2.554 -3.205 1.00 97.44 215 PRO A CA 1
ATOM 1749 C C . PRO A 1 215 ? -13.481 -2.839 -4.341 1.00 97.44 215 PRO A C 1
ATOM 1751 O O . PRO A 1 215 ? -13.370 -2.260 -5.423 1.00 97.44 215 PRO A O 1
ATOM 1754 N N . LEU A 1 216 ? -14.484 -3.675 -4.080 1.00 95.00 216 LEU A N 1
ATOM 1755 C CA . LEU A 1 216 ? -15.642 -3.756 -4.964 1.00 95.00 216 LEU A CA 1
ATOM 1756 C C . LEU A 1 216 ? -16.342 -2.395 -5.002 1.00 95.00 216 LEU A C 1
ATOM 1758 O O . LEU A 1 216 ? -16.423 -1.691 -3.991 1.00 95.00 216 LEU A O 1
ATOM 1762 N N . LYS A 1 217 ? -16.870 -2.020 -6.171 1.00 81.00 217 LYS A N 1
ATOM 1763 C CA . LYS A 1 217 ? -17.774 -0.872 -6.244 1.00 81.00 217 LYS A CA 1
ATOM 1764 C C . LYS A 1 217 ? -18.984 -1.160 -5.365 1.00 81.00 217 LYS A C 1
ATOM 1766 O O . LYS A 1 217 ? -19.660 -2.167 -5.549 1.00 81.00 217 LYS A O 1
ATOM 1771 N N . ILE A 1 218 ? -19.241 -0.260 -4.428 1.00 64.56 218 ILE A N 1
ATOM 1772 C CA . ILE A 1 218 ? -20.457 -0.282 -3.628 1.00 64.56 218 ILE A CA 1
ATOM 1773 C C . ILE A 1 218 ? -21.590 0.119 -4.579 1.00 64.56 218 ILE A C 1
ATOM 1775 O O . ILE A 1 218 ? -21.530 1.199 -5.166 1.00 64.56 218 ILE A O 1
ATOM 1779 N N . SER A 1 219 ? -22.572 -0.758 -4.805 1.00 49.03 219 SER A N 1
ATOM 1780 C CA . SER A 1 219 ? -23.815 -0.347 -5.464 1.00 49.03 219 SER A CA 1
ATOM 1781 C C . SER A 1 219 ? -24.496 0.691 -4.577 1.00 49.03 219 SER A C 1
ATOM 1783 O O . SER A 1 219 ? -24.563 0.483 -3.366 1.00 49.03 219 SER A O 1
ATOM 1785 N N . GLU A 1 220 ? -25.005 1.778 -5.156 1.00 46.16 220 GLU A N 1
ATOM 1786 C CA . GLU A 1 220 ? -25.613 2.903 -4.420 1.00 46.16 220 GLU A CA 1
ATOM 1787 C C . GLU A 1 220 ? -26.718 2.468 -3.432 1.00 46.16 220 GLU A C 1
ATOM 1789 O O . GLU A 1 220 ? -26.944 3.140 -2.430 1.00 46.16 220 GLU A O 1
ATOM 1794 N N . ASP A 1 221 ? -27.314 1.290 -3.636 1.00 36.84 221 ASP A N 1
ATOM 1795 C CA . ASP A 1 221 ? -28.381 0.725 -2.805 1.00 36.84 221 ASP A CA 1
ATOM 1796 C C . ASP A 1 221 ? -27.924 0.051 -1.497 1.00 36.84 221 ASP A C 1
ATOM 1798 O O . ASP A 1 221 ? -28.762 -0.374 -0.700 1.00 36.84 221 ASP A O 1
ATOM 1802 N N . ILE A 1 222 ? -26.617 -0.084 -1.243 1.00 40.50 222 ILE A N 1
ATOM 1803 C CA . ILE A 1 222 ? -26.117 -0.765 -0.040 1.00 40.50 222 ILE A CA 1
ATOM 1804 C C . ILE A 1 222 ? -24.963 0.028 0.574 1.00 40.50 222 ILE A C 1
ATOM 1806 O O . ILE A 1 222 ? -23.790 -0.247 0.334 1.00 40.50 222 ILE A O 1
ATOM 1810 N N . ILE A 1 223 ? -25.283 0.996 1.435 1.00 41.47 223 ILE A N 1
ATOM 1811 C CA . ILE A 1 223 ? -24.298 1.545 2.375 1.00 41.47 223 ILE A CA 1
ATOM 1812 C C . ILE A 1 223 ? -24.101 0.506 3.484 1.00 41.47 223 ILE A C 1
ATOM 1814 O O . ILE A 1 223 ? -24.651 0.625 4.578 1.00 41.47 223 ILE A O 1
ATOM 1818 N N . THR A 1 224 ? -23.346 -0.555 3.206 1.00 44.94 224 THR A N 1
ATOM 1819 C CA . THR A 1 224 ? -22.862 -1.427 4.276 1.00 44.94 224 THR A CA 1
ATOM 1820 C C . THR A 1 224 ? -21.729 -0.693 4.992 1.00 44.94 224 THR A C 1
ATOM 1822 O O . THR A 1 224 ? -20.812 -0.193 4.327 1.00 44.94 224 THR A O 1
ATOM 1825 N N . PRO A 1 225 ? -21.736 -0.622 6.331 1.00 52.62 225 PRO A N 1
ATOM 1826 C CA . PRO A 1 225 ? -20.515 -0.352 7.076 1.00 52.62 225 PRO A CA 1
ATOM 1827 C C . PRO A 1 225 ? -19.415 -1.321 6.613 1.00 52.62 225 PRO A C 1
ATOM 1829 O O . PRO A 1 225 ? -19.716 -2.476 6.291 1.00 52.62 225 PRO A O 1
ATOM 1832 N N . LEU A 1 226 ? -18.163 -0.847 6.553 1.00 56.31 226 LEU A N 1
ATOM 1833 C CA . LEU A 1 226 ? -17.007 -1.740 6.390 1.00 56.31 226 LEU A CA 1
ATOM 1834 C C . LEU A 1 226 ? -17.001 -2.791 7.509 1.00 56.31 226 LEU A C 1
ATOM 1836 O O . LEU A 1 226 ? -17.551 -2.512 8.598 1.00 56.31 226 LEU A O 1
#

Sequence (226 aa):
MPRNLYLGIDPSASAARDSGYCVINDSQRIISIGKWRGFEELAHILEPFKQQICIVGIDGPLQPPHELHRCCFTSEECHHEQNNSAPGRICERLLIRRGYRCFLTSKNSFVKSWVLRCFDLKDFLSDLSCQIIEVFPYATRKILFPDLHGKKQTREFRLNLQKHLKDRGIRLPEKEKPYSHDELDALLAAVTARLVDLRQAERIGDERDGYIYIPLKISEDIITPL

Foldseek 3Di:
DAQFKFKFWADDLALVDWFWIWIAGLQQETPDIDTGRDLVRVCVVCVVPLQNHAEYEYAAFQAAFLQDHLCLLVDPPDPGDDPDPDAAAQLQVVCVVVVDDGFGRGSPGPSSSVRSVSNVVNVSSVVSVHHYAYEHLRQQCCQQPVPQDDDLQDQVSLVVLVVSSVVLSNHDDDDPGGDGSSRSSRSSRRVQRSCVVVVQWDWGHDPSRHTYIHGDRDDPVDPDRD

Mean predicted aligned error: 4.63 Å

Solvent-accessible surface area (backbone atoms only — not comparable to full-atom values): 12314 Å² total; per-residue (Å²): 124,81,54,48,28,17,32,6,30,22,71,42,56,46,60,92,38,73,15,12,28,17,33,28,38,84,79,38,35,62,76,47,73,46,70,37,45,46,72,69,54,44,48,66,70,38,60,91,44,52,82,29,41,40,27,37,11,31,48,44,52,72,59,57,26,67,58,48,53,77,57,40,63,75,43,93,85,50,83,74,58,69,92,56,100,58,85,33,24,62,24,42,53,51,40,39,74,73,72,42,96,63,78,54,58,46,75,83,38,93,55,37,56,31,43,52,46,30,40,51,48,50,60,68,50,58,79,44,94,45,50,78,43,26,24,45,34,71,56,35,46,48,60,78,37,68,88,70,72,80,55,67,85,41,72,66,37,36,47,54,51,52,49,56,42,41,77,45,57,37,45,74,80,91,63,100,60,73,68,50,55,45,32,48,40,1,40,41,13,13,50,47,28,47,26,48,79,72,67,46,38,45,74,36,53,48,89,68,39,35,52,39,38,35,57,50,77,68,57,91,90,52,88,66,74,114

Secondary structure (DSSP, 8-state):
----EEEEEE--SSTTSPEEEEEEETTSBEEEEEEESSHHHHHHHHTTTTTTEEEEEEES-SS--TT--THHHH-TT------SSSSS-HHHHHHHHTT------STT-TTHHHHHHHHHHHHHHTTS-SEEEEE-HHHHHHHH-TT--S-TTSHHHHHHHHHHHHHTT-BPPP-SSPPPHHHHHHHHHHHHHHHHHTT-EEEEEETTTEEEEEEPPPPTT-----

Radius of gyration: 17.19 Å; Cα contacts (8 Å, |Δi|>4): 429; chains: 1; bounding box: 51×37×47 Å

Nearest PDB structures (foldseek):
  5u8o-assembly1_B  TM=3.937E-01  e=3.307E+00  Burkholderia multivorans ATCC 17616
  5i0p-assembly3_C  TM=4.111E-01  e=6.473E+00  Burkholderia ambifaria MC40-6
  5u8o-assembly1_A  TM=4.158E-01  e=8.783E+00  Burkholderia multivorans ATCC 17616
  5u8o-assembly2_D  TM=1.530E-01  e=9.923E+00  Burkholderia multivorans ATCC 17616

pLDDT: mean 91.85, std 10.9, range [36.84, 98.81]

=== Feature glossary ===
A reading guide for the features in this record.

Start from the sequence.

  · This is the polypeptide sequence — one letter per residue, N-terminus first. Length ranges from a few dozen residues for small domains to over a thousand for large multi-domain proteins.

Fold it, and you get atomic coordinates and the backbone conformation that goes with them.

  · Structure coordinates are given as an mmCIF _atom_site loop: one row per atom with element, residue name, chain id, sequence number, and x/y/z position in Å. Only the four main-chain atoms per residue are included here; side chains are omitted to keep the record compact.

  · Backbone dihedral angles. Every residue except chain termini has a φ (preceding-C → N → Cα → C) and a ψ (N → Cα → C → next-N). They are reported in degrees following the IUPAC sign convention. Secondary structure is essentially a statement about which (φ, ψ) basin each residue occupies.

  · The SS8 string is DSSP's per-residue secondary-structure call. α-helix (H) means an i→i+4 H-bond ladder; β-strand (E) means the residue participates in a β-sheet; 3₁₀ (G) and π (I) are tighter and wider helices; T/S are turns/bends; '-' is loop.

  · SS3 is a coarse helix/strand/coil call (letters a/b/c) made by the P-SEA algorithm from inter-Cα distances and dihedrals. It is less detailed than DSSP but needs only Cα positions.

Summarize the fold with a handful of shape descriptors and a per-residue structural alphabet.

  · Radius of gyration (Rg) is the root-mean-square distance of Cα atoms from their centroid — a single number for overall size and compactness. A globular domain of N residues has Rg ≈ 2.2·N^0.38 Å; an extended or disordered chain has a much larger Rg. The Cα contact count is the number of residue pairs whose Cα atoms are within 8 Å and are more than four positions apart in sequence — a standard proxy for tertiary packing density. The bounding box is the smallest axis-aligned box enclosing all Cα atoms.

  · The Foldseek 3Di string encodes local tertiary geometry as a 20-letter alphabet — one character per residue — derived from the relative positions of nearby Cα atoms. Unlike the amino-acid sequence, 3Di is a direct function of the 3D structure, so two proteins with the same fold have similar 3Di strings even at low sequence identity.

  · Solvent-accessible surface area (SASA) is the area in Å² traced out by the centre of a 1.4 Å probe sphere (a water molecule) rolled over the protein's van der Waals surface (Shrake–Rupley / Lee–Richards construction). Buried residues have near-zero SASA; fully exposed residues can exceed 200 Å². The total SASA scales roughly with the number of surface residues.

Ask how reliable the model is.

  · pLDDT (predicted Local Distance Difference Test) is AlphaFold's per-residue confidence score, ranging from 0 to 100. Values above 90 indicate high confidence (typically well-packed cores); 70–90 is confident; 50–70 low confidence; below 50 usually means the region is disordered or the prediction is unreliable there. AlphaFold stores pLDDT in the mmCIF B-factor column.

  · B-factor (Debye–Waller factor) reflects atomic displacement in the crystal lattice. It is an experimental observable (units Å²), not a prediction; low values mean the atom is pinned down, high values mean it moves or is heterogeneous across the crystal.

  · Predicted Aligned Error (PAE) is an AlphaFold confidence matrix: entry (i, j) is the expected error in the position of residue j, in ångströms, when the prediction is superimposed on the true structure at residue i. Low PAE within a block of residues means that block is internally rigid and well-predicted; high PAE between two blocks means their relative placement is uncertain even if each block individually is confident.

Place it in context: what it resembles, what it is annotated as, and how it looks.

  · Nearest PDB neighbors are the top structural matches found by Foldseek when searching this structure against the entire Protein Data Bank. Each hit reports a TM-score (0 to 1; >0.5 almost always implies the same fold) and an E-value. These are *structural* homologs — they may share no detectable sequence similarity.

  · Functional annotations link the protein to curated databases. InterPro entries identify conserved domains and families by matching the sequence against member-database signatures (Pfam, PROSITE, CDD, …). Gene Ontology (GO) terms describe molecular function, biological process, and cellular component in a controlled vocabulary. CATH places the structure in a hierarchical fold classification (Class/Architecture/Topology/Homologous-superfamily). The organism is the source species.

  · Three diagnostic plots accompany the record. The Cα contact map visualizes the tertiary structure as a 2D adjacency matrix (8 Å cutoff, sequence-local contacts suppressed). The Ramachandran plot shows the distribution of backbone (φ, ψ) torsions, with points in the α and β basins reflecting secondary structure content. The PAE plot shows AlphaFold's inter-residue confidence as a color matrix.

  · Six rendered views show the 3D structure from the faces of a cube — i.e. along ±x, ±y, ±z. Rendering representation is drawn randomly per protein from cartoon (secondary-structure ribbons), sticks (backbone bonds), or molecular surface; coloring is either N→C rainbow (blue at the N-terminus through red at the C-terminus) or one color per chain.